Protein AF-A0A7C2Z7J0-F1 (afdb_monomer)

Mean predicted aligned error: 16.01 Å

Sequence (182 aa):
MSETQDKVAQALEMLRKALEEERERLNDPAVSELVHLLRNDRLTLVEWMLNEVGRLEGVWREGKAPTSGKTCTKRHEGRRLPRGESLPRDFYRPLILKALAEMGGQGRAKEVLRRVFEMAKPSLSDKDLELVPSGTSKRWEKRANWERYQMVQEGLLRSDSPQGIWELSEKGWEEAKRLLEQ

Structure (mmCIF, N/CA/C/O backbone):
data_AF-A0A7C2Z7J0-F1
#
_entry.id   AF-A0A7C2Z7J0-F1
#
loop_
_atom_site.group_PDB
_atom_site.id
_atom_site.type_symbol
_atom_site.label_atom_id
_atom_site.label_alt_id
_atom_site.label_comp_id
_atom_site.label_asym_id
_atom_site.label_entity_id
_atom_site.label_seq_id
_atom_site.pdbx_PDB_ins_code
_atom_site.Cartn_x
_atom_site.Cartn_y
_atom_site.Cartn_z
_atom_site.occupancy
_atom_site.B_iso_or_equiv
_atom_site.auth_seq_id
_atom_site.auth_comp_id
_atom_site.auth_asym_id
_atom_site.auth_atom_id
_atom_site.pdbx_PDB_model_num
ATOM 1 N N . MET A 1 1 ? -3.880 -30.551 -44.319 1.00 49.69 1 MET A N 1
ATOM 2 C CA . MET A 1 1 ? -3.057 -29.939 -43.252 1.00 49.69 1 MET A CA 1
ATOM 3 C C . MET A 1 1 ? -2.036 -28.931 -43.789 1.00 49.69 1 MET A C 1
ATOM 5 O O . MET A 1 1 ? -1.766 -27.993 -43.056 1.00 49.69 1 MET A O 1
ATOM 9 N N . SER A 1 2 ? -1.515 -29.050 -45.025 1.00 61.31 2 SER A N 1
ATOM 10 C CA . SER A 1 2 ? -0.519 -28.095 -45.560 1.00 61.31 2 SER A CA 1
ATOM 11 C C . SER A 1 2 ? -1.106 -26.747 -46.003 1.00 61.31 2 SER A C 1
ATOM 13 O O . SER A 1 2 ? -0.527 -25.715 -45.710 1.00 61.31 2 SER A O 1
ATOM 15 N N . GLU A 1 3 ? -2.300 -26.720 -46.606 1.00 69.06 3 GLU A N 1
ATOM 16 C CA . GLU A 1 3 ? -2.846 -25.486 -47.203 1.00 69.06 3 GLU A CA 1
ATOM 17 C C . GLU A 1 3 ? -3.088 -24.355 -46.183 1.00 69.06 3 GLU A C 1
ATOM 19 O O . GLU A 1 3 ? -2.870 -23.178 -46.464 1.00 69.06 3 GLU A O 1
ATOM 24 N N . THR A 1 4 ? -3.513 -24.701 -44.967 1.00 69.81 4 THR A N 1
ATOM 25 C CA . THR A 1 4 ? -3.688 -23.726 -43.881 1.00 69.81 4 THR A CA 1
ATOM 26 C C . THR A 1 4 ? -2.342 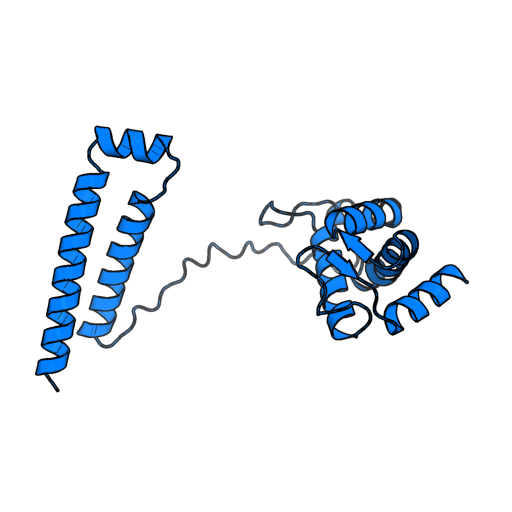-23.236 -43.347 1.00 69.81 4 THR A C 1
ATOM 28 O O . THR A 1 4 ? -2.218 -22.067 -42.996 1.00 69.81 4 THR A O 1
ATOM 31 N N . GLN A 1 5 ? -1.327 -24.105 -43.308 1.00 66.44 5 GLN A N 1
ATOM 32 C CA . GLN A 1 5 ? 0.025 -23.735 -42.884 1.00 66.44 5 GLN A CA 1
ATOM 33 C C . GLN A 1 5 ? 0.690 -22.806 -43.907 1.00 66.44 5 GLN A C 1
ATOM 35 O O . GLN A 1 5 ? 1.294 -21.810 -43.515 1.00 66.44 5 GLN A O 1
ATOM 40 N N . ASP A 1 6 ? 0.479 -23.055 -45.199 1.00 74.81 6 ASP A N 1
ATOM 41 C CA . ASP A 1 6 ? 0.991 -22.217 -46.285 1.00 74.81 6 ASP A CA 1
ATOM 42 C C . ASP A 1 6 ? 0.366 -20.813 -46.269 1.00 74.81 6 ASP A C 1
ATOM 44 O O . ASP A 1 6 ? 1.070 -19.817 -46.443 1.00 74.81 6 ASP A O 1
ATOM 48 N N . LYS A 1 7 ? -0.940 -20.703 -45.981 1.00 80.56 7 LYS A N 1
ATOM 49 C CA . LYS A 1 7 ? -1.628 -19.405 -45.833 1.00 80.56 7 LYS A CA 1
ATOM 50 C C . LYS A 1 7 ? -1.094 -18.599 -44.646 1.00 80.56 7 LYS A C 1
ATOM 52 O O . LYS A 1 7 ? -0.923 -17.388 -44.757 1.00 80.56 7 LYS A O 1
ATOM 57 N N . VAL A 1 8 ? -0.809 -19.260 -43.522 1.00 76.50 8 VAL A N 1
ATOM 58 C CA . VAL A 1 8 ? -0.230 -18.607 -42.335 1.00 76.50 8 VAL A CA 1
ATOM 59 C C . VAL A 1 8 ? 1.207 -18.157 -42.603 1.00 76.50 8 VAL A C 1
ATOM 61 O O . VAL A 1 8 ? 1.563 -17.039 -42.244 1.00 76.50 8 VAL A O 1
ATOM 64 N N . ALA A 1 9 ? 2.012 -18.970 -43.291 1.00 74.69 9 ALA A N 1
ATOM 65 C CA . ALA A 1 9 ? 3.372 -18.598 -43.674 1.00 74.69 9 ALA A CA 1
ATOM 66 C C . ALA A 1 9 ? 3.394 -17.382 -44.618 1.00 74.69 9 ALA A C 1
ATOM 68 O O . ALA A 1 9 ? 4.162 -16.449 -44.397 1.00 74.69 9 ALA A O 1
ATOM 69 N N . GLN A 1 10 ? 2.505 -17.348 -45.616 1.00 81.75 10 GLN A N 1
ATOM 70 C CA . GLN A 1 10 ? 2.359 -16.194 -46.511 1.00 81.75 10 GLN A CA 1
ATOM 71 C C . GLN A 1 10 ? 1.920 -14.932 -45.757 1.00 81.75 10 GLN A C 1
ATOM 73 O O . GLN A 1 10 ? 2.426 -13.845 -46.028 1.00 81.75 10 GLN A O 1
ATOM 78 N N . ALA A 1 11 ? 1.006 -15.059 -44.791 1.00 80.25 11 ALA A N 1
ATOM 79 C CA . ALA A 1 11 ? 0.558 -13.932 -43.978 1.00 80.25 11 ALA A CA 1
ATOM 80 C C . ALA A 1 11 ? 1.677 -13.351 -43.095 1.00 80.25 11 ALA A C 1
ATOM 82 O O . ALA A 1 11 ? 1.779 -12.130 -42.979 1.00 80.25 11 ALA A O 1
ATOM 83 N N . LEU A 1 12 ? 2.523 -14.202 -42.504 1.00 77.62 12 LEU A N 1
ATOM 84 C CA . LEU A 1 12 ? 3.672 -13.763 -41.704 1.00 77.62 12 LEU A CA 1
ATOM 85 C C . LEU A 1 12 ? 4.722 -13.048 -42.563 1.00 77.62 12 LEU A C 1
ATOM 87 O O . LEU A 1 12 ? 5.174 -11.970 -42.185 1.00 77.62 12 LEU A O 1
ATOM 91 N N . GLU A 1 13 ? 5.009 -13.573 -43.755 1.00 82.56 13 GLU A N 1
ATOM 92 C CA . GLU A 1 13 ? 5.934 -12.947 -44.704 1.00 82.56 13 GLU A CA 1
ATOM 93 C C . GLU A 1 13 ? 5.435 -11.560 -45.155 1.00 82.56 13 GLU A C 1
ATOM 95 O O . GLU A 1 13 ? 6.188 -10.584 -45.164 1.00 82.56 13 GLU A O 1
ATOM 100 N N . MET A 1 14 ? 4.136 -11.435 -45.465 1.00 84.69 14 MET A N 1
ATOM 101 C CA . MET A 1 14 ? 3.520 -10.144 -45.800 1.00 84.69 14 MET A CA 1
ATOM 102 C C . MET A 1 14 ? 3.588 -9.151 -44.633 1.00 84.69 14 MET A C 1
ATOM 104 O O . MET A 1 14 ? 3.879 -7.974 -44.843 1.00 84.69 14 MET A O 1
ATOM 108 N N . LEU A 1 15 ? 3.336 -9.617 -43.404 1.00 79.88 15 LEU A N 1
ATOM 109 C CA . LEU A 1 15 ? 3.402 -8.788 -42.202 1.00 79.88 15 LEU A CA 1
ATOM 110 C C . LEU A 1 15 ? 4.828 -8.298 -41.932 1.00 79.88 15 LEU A C 1
ATOM 112 O O . LEU A 1 15 ? 5.024 -7.130 -41.603 1.00 79.88 15 LEU A O 1
ATOM 116 N N . ARG A 1 16 ? 5.825 -9.169 -42.104 1.00 78.81 16 ARG A N 1
ATOM 117 C CA . ARG A 1 16 ? 7.237 -8.814 -41.968 1.00 78.81 16 ARG A CA 1
ATOM 118 C C . ARG A 1 16 ? 7.631 -7.728 -42.964 1.00 78.81 16 ARG A C 1
ATOM 120 O O . ARG A 1 16 ? 8.201 -6.719 -42.554 1.00 78.81 16 ARG A O 1
ATOM 127 N N . LYS A 1 17 ? 7.273 -7.899 -44.240 1.00 86.62 17 LYS A N 1
ATOM 128 C CA . LYS A 1 17 ? 7.549 -6.910 -45.287 1.00 86.62 17 LYS A CA 1
ATOM 129 C C . LYS A 1 17 ? 6.924 -5.548 -44.964 1.00 86.62 17 LYS A C 1
ATOM 131 O O . LYS A 1 17 ? 7.609 -4.533 -45.027 1.00 86.62 17 LYS A O 1
ATOM 136 N N . ALA A 1 18 ? 5.660 -5.530 -44.540 1.00 84.75 18 ALA A N 1
ATOM 137 C CA . ALA A 1 18 ? 4.969 -4.295 -44.165 1.00 84.75 18 ALA A CA 1
ATOM 138 C C . ALA A 1 18 ? 5.625 -3.579 -42.965 1.00 84.75 18 ALA A C 1
ATOM 140 O O . ALA A 1 18 ? 5.680 -2.351 -42.920 1.00 84.75 18 ALA A O 1
ATOM 141 N N . LEU A 1 19 ? 6.136 -4.333 -41.986 1.00 78.50 19 LEU A N 1
ATOM 142 C CA . LEU A 1 19 ? 6.831 -3.771 -40.826 1.00 78.50 19 LEU A CA 1
ATOM 143 C C . LEU A 1 19 ? 8.244 -3.266 -41.172 1.00 78.50 19 LEU A C 1
ATOM 145 O O . LEU A 1 19 ? 8.684 -2.271 -40.598 1.00 78.50 19 LEU A O 1
ATOM 149 N N . GLU A 1 20 ? 8.951 -3.912 -42.104 1.00 78.25 20 GLU A N 1
ATOM 150 C CA . GLU A 1 20 ? 10.250 -3.437 -42.606 1.00 78.25 20 GLU A CA 1
ATOM 151 C C . GLU A 1 20 ? 10.101 -2.118 -43.383 1.00 78.25 20 GLU A C 1
ATOM 153 O O . GLU A 1 20 ? 10.877 -1.192 -43.149 1.00 78.25 20 GLU A O 1
ATOM 158 N N . GLU A 1 21 ? 9.061 -1.987 -44.212 1.00 83.31 21 GLU A N 1
ATOM 159 C CA . GLU A 1 21 ? 8.725 -0.739 -44.915 1.00 83.31 21 GLU A CA 1
ATOM 160 C C . GLU A 1 21 ? 8.398 0.405 -43.934 1.00 83.31 21 GLU A C 1
ATOM 162 O O . GLU A 1 21 ? 8.873 1.532 -44.087 1.00 83.31 21 GLU A O 1
ATOM 167 N N . GLU A 1 22 ? 7.632 0.126 -42.874 1.00 77.00 22 GLU A N 1
ATOM 168 C CA . GLU A 1 22 ? 7.322 1.130 -41.849 1.00 77.00 22 GLU A CA 1
ATOM 169 C C . GLU A 1 22 ? 8.565 1.510 -41.023 1.00 77.00 22 GLU A C 1
ATOM 171 O O . GLU A 1 22 ? 8.723 2.674 -40.653 1.00 77.00 22 GLU A O 1
ATOM 176 N N . ARG A 1 23 ? 9.488 0.569 -40.775 1.00 75.50 23 ARG A N 1
ATOM 177 C CA . ARG A 1 23 ? 10.788 0.869 -40.154 1.00 75.50 23 ARG A CA 1
ATOM 178 C C . ARG A 1 23 ? 11.597 1.826 -41.023 1.00 75.50 23 ARG A C 1
ATOM 180 O O . ARG A 1 23 ? 12.135 2.794 -40.499 1.00 75.50 23 ARG A O 1
ATOM 187 N N . GLU A 1 24 ? 11.689 1.573 -42.327 1.00 79.75 24 GLU A N 1
ATOM 188 C CA . GLU A 1 24 ? 12.415 2.450 -43.255 1.00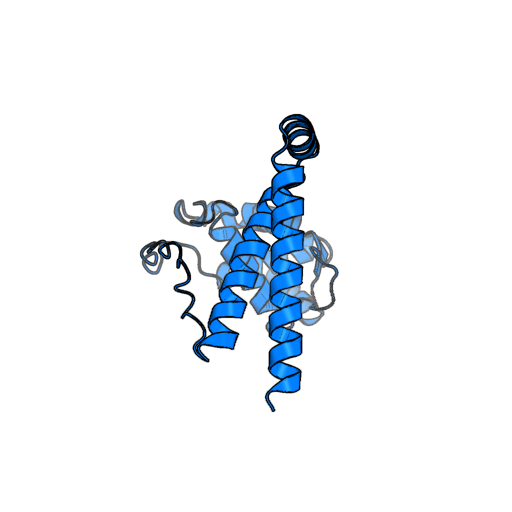 79.75 24 GLU A CA 1
ATOM 189 C C . GLU A 1 24 ? 11.809 3.853 -43.297 1.00 79.75 24 GLU A C 1
ATOM 191 O O . GLU A 1 24 ? 12.536 4.841 -43.208 1.00 79.75 24 GLU A O 1
ATOM 196 N N . ARG A 1 25 ? 10.477 3.947 -43.317 1.00 74.75 25 ARG A N 1
ATOM 197 C CA . ARG A 1 25 ? 9.757 5.221 -43.251 1.00 74.75 25 ARG A CA 1
ATOM 198 C C . ARG A 1 25 ? 10.017 5.989 -41.954 1.00 74.75 25 ARG A C 1
ATOM 200 O O . ARG A 1 25 ? 10.144 7.209 -41.979 1.00 74.75 25 ARG A O 1
ATOM 207 N N . LEU A 1 26 ? 10.052 5.296 -40.817 1.00 69.31 26 LEU A N 1
ATOM 208 C CA . LEU A 1 26 ? 10.312 5.908 -39.510 1.00 69.31 26 LEU A CA 1
ATOM 209 C C . LEU A 1 26 ? 11.798 6.245 -39.293 1.00 69.31 26 LEU A C 1
ATOM 211 O O . LEU A 1 26 ? 12.099 7.091 -38.455 1.00 69.31 26 LEU A O 1
ATOM 215 N N . ASN A 1 27 ? 12.709 5.618 -40.044 1.00 68.19 27 ASN A N 1
ATOM 216 C CA . ASN A 1 27 ? 14.148 5.895 -40.031 1.00 68.19 27 ASN A CA 1
ATOM 217 C C . ASN A 1 27 ? 14.545 7.070 -40.952 1.00 68.19 27 ASN A C 1
ATOM 219 O O . ASN A 1 27 ? 15.712 7.459 -40.986 1.00 68.19 27 ASN A O 1
ATOM 223 N N . ASP A 1 28 ? 13.591 7.647 -41.693 1.00 78.56 28 ASP A N 1
ATOM 224 C CA . ASP A 1 28 ? 13.781 8.913 -42.402 1.00 78.56 28 ASP A CA 1
ATOM 225 C C . ASP A 1 28 ? 14.107 10.021 -41.378 1.00 78.56 28 ASP A C 1
ATOM 227 O O . ASP A 1 28 ? 13.341 10.208 -40.425 1.00 78.56 28 ASP A O 1
ATOM 231 N N . PRO A 1 29 ? 15.218 10.766 -41.537 1.00 70.69 29 PRO A N 1
ATOM 232 C CA . PRO A 1 29 ? 15.652 11.770 -40.568 1.00 70.69 29 PRO A CA 1
ATOM 233 C C . PRO A 1 29 ? 14.584 12.834 -40.272 1.00 70.69 29 PRO A C 1
ATOM 235 O O . PRO A 1 29 ? 14.476 13.261 -39.125 1.00 70.69 29 PRO A O 1
ATOM 238 N N . ALA A 1 30 ? 13.743 13.204 -41.245 1.00 67.25 30 ALA A N 1
ATOM 239 C CA . ALA A 1 30 ? 12.675 14.184 -41.041 1.00 67.25 30 ALA A CA 1
ATOM 240 C C . ALA A 1 30 ? 11.502 13.623 -40.212 1.00 67.25 30 ALA A C 1
ATOM 242 O O . ALA A 1 30 ? 10.870 14.342 -39.437 1.00 67.25 30 ALA A O 1
ATOM 243 N N . VAL A 1 31 ? 11.204 12.329 -40.355 1.00 64.12 31 VAL A N 1
ATOM 244 C CA . VAL A 1 31 ? 10.138 11.646 -39.602 1.00 64.12 31 VAL A CA 1
ATOM 245 C C . VAL A 1 31 ? 10.628 11.269 -38.205 1.00 64.12 31 VAL A C 1
ATOM 247 O O . VAL A 1 31 ? 9.899 11.455 -37.233 1.00 64.12 31 VAL A O 1
ATOM 250 N N . SER A 1 32 ? 11.873 10.808 -38.091 1.00 60.91 32 SER A N 1
ATOM 251 C CA . SER A 1 32 ? 12.530 10.467 -36.828 1.00 60.91 32 SER A CA 1
ATOM 252 C C . SER A 1 32 ? 12.606 11.673 -35.883 1.00 60.91 32 SER A C 1
ATOM 254 O O . SER A 1 32 ? 12.242 11.569 -34.710 1.00 60.91 32 SER A O 1
ATOM 256 N N . GLU A 1 33 ? 12.954 12.855 -36.404 1.00 61.84 33 GLU A N 1
ATOM 257 C CA . GLU A 1 33 ? 12.987 14.104 -35.631 1.00 61.84 33 GLU A CA 1
ATOM 258 C C . GLU A 1 33 ? 11.594 14.481 -35.084 1.00 61.84 33 GLU A C 1
ATOM 260 O O . GLU A 1 33 ? 11.449 14.808 -33.904 1.00 61.84 33 GLU A O 1
ATOM 265 N N . LEU A 1 34 ? 10.534 14.326 -35.888 1.00 59.69 34 LEU A N 1
ATOM 266 C CA . LEU A 1 34 ? 9.145 14.559 -35.465 1.00 59.69 34 LEU A CA 1
ATOM 267 C C . LEU A 1 34 ? 8.643 13.528 -34.443 1.00 59.69 34 LEU A C 1
ATOM 269 O O . LEU A 1 34 ? 7.927 13.876 -33.504 1.00 59.69 34 LEU A O 1
ATOM 273 N N . VAL A 1 35 ? 9.012 12.260 -34.606 1.00 60.66 35 VAL A N 1
ATOM 274 C CA . VAL A 1 35 ? 8.646 11.156 -33.705 1.00 60.66 35 VAL A CA 1
ATOM 275 C C . VAL A 1 35 ? 9.308 11.338 -32.332 1.00 60.66 35 VAL A C 1
ATOM 277 O O . VAL A 1 35 ? 8.639 11.183 -31.304 1.00 60.66 35 VAL A O 1
ATOM 280 N N . HIS A 1 36 ? 10.570 11.781 -32.308 1.00 60.53 36 HIS A N 1
ATOM 281 C CA . HIS A 1 36 ? 11.277 12.180 -31.090 1.00 60.53 36 HIS A CA 1
ATOM 282 C C . HIS A 1 36 ? 10.657 13.418 -30.420 1.00 60.53 36 HIS A C 1
ATOM 284 O O . HIS A 1 36 ? 10.476 13.418 -29.200 1.00 60.53 36 HIS A O 1
ATOM 290 N N . LEU A 1 37 ? 10.266 14.439 -31.193 1.00 54.66 37 LEU A N 1
ATOM 291 C CA . LEU A 1 37 ? 9.597 15.647 -30.684 1.00 54.66 37 LEU A CA 1
ATOM 292 C C . LEU A 1 37 ? 8.211 15.361 -30.086 1.00 54.66 37 LEU A C 1
ATOM 294 O O . LEU A 1 37 ? 7.837 15.950 -29.073 1.00 54.66 37 LEU A O 1
ATOM 298 N N . LEU A 1 38 ? 7.460 14.431 -30.680 1.00 62.81 38 LEU A N 1
ATOM 299 C CA . LEU A 1 38 ? 6.147 13.998 -30.193 1.00 62.81 38 LEU A CA 1
ATOM 300 C C . LEU A 1 38 ? 6.232 12.937 -29.085 1.00 62.81 38 LEU A C 1
ATOM 302 O O . LEU A 1 38 ? 5.193 12.514 -28.577 1.00 62.81 38 LEU A O 1
ATOM 306 N N . ARG A 1 39 ? 7.448 12.519 -28.694 1.00 52.97 39 ARG A N 1
ATOM 307 C CA . ARG A 1 39 ? 7.694 11.487 -27.672 1.00 52.97 39 ARG A CA 1
ATOM 308 C C . ARG A 1 39 ? 6.945 10.176 -27.967 1.00 52.97 39 ARG A C 1
ATOM 310 O O . ARG A 1 39 ? 6.450 9.515 -27.056 1.00 52.97 39 ARG A O 1
ATOM 317 N N . ASN A 1 40 ? 6.804 9.842 -29.250 1.00 62.16 40 ASN A N 1
ATOM 318 C CA . ASN A 1 40 ? 6.076 8.668 -29.710 1.00 62.16 40 ASN A CA 1
ATOM 319 C C . ASN A 1 40 ? 7.083 7.559 -30.022 1.00 62.16 40 ASN A C 1
ATOM 321 O O . ASN A 1 40 ? 7.799 7.636 -31.008 1.00 62.16 40 ASN A O 1
ATOM 325 N N . ASP A 1 41 ? 7.144 6.507 -29.216 1.00 65.31 41 ASP A N 1
ATOM 326 C CA . ASP A 1 41 ? 8.143 5.440 -29.367 1.00 65.31 41 ASP A CA 1
ATOM 327 C C . ASP A 1 41 ? 7.772 4.432 -30.478 1.00 65.31 41 ASP A C 1
ATOM 329 O O . ASP A 1 41 ? 7.959 3.223 -30.363 1.00 65.31 41 ASP A O 1
ATOM 333 N N . ARG A 1 42 ? 7.207 4.916 -31.589 1.00 65.69 42 ARG A N 1
ATOM 334 C CA . ARG A 1 42 ? 6.668 4.074 -32.664 1.00 65.69 42 ARG A CA 1
ATOM 335 C C . ARG A 1 42 ? 7.754 3.261 -33.369 1.00 65.69 42 ARG A C 1
ATOM 337 O O . ARG A 1 42 ? 7.498 2.120 -33.736 1.00 65.69 42 ARG A O 1
ATOM 344 N N . LEU A 1 43 ? 8.959 3.815 -33.513 1.00 66.19 43 LEU A N 1
ATOM 345 C CA . LEU A 1 43 ? 10.099 3.094 -34.086 1.00 66.19 43 LEU A CA 1
ATOM 346 C C . LEU A 1 43 ? 10.501 1.904 -33.203 1.00 66.19 43 LEU A C 1
ATOM 348 O O . LEU A 1 43 ? 10.652 0.797 -33.709 1.00 66.19 43 LEU A O 1
ATOM 352 N N . THR A 1 44 ? 10.565 2.097 -31.882 1.00 67.12 44 THR A N 1
ATOM 353 C CA . THR A 1 44 ? 10.912 1.011 -30.950 1.00 67.12 44 THR A CA 1
ATOM 354 C C . THR A 1 44 ? 9.828 -0.068 -30.917 1.00 67.12 44 THR A C 1
ATOM 356 O O . THR A 1 44 ? 10.134 -1.255 -30.805 1.00 67.12 44 THR A O 1
ATOM 359 N N . LEU A 1 45 ? 8.559 0.319 -31.089 1.00 70.88 45 LEU A N 1
ATOM 360 C CA . LEU A 1 45 ? 7.449 -0.619 -31.224 1.00 70.88 45 LEU A CA 1
ATOM 361 C C . LEU A 1 45 ? 7.556 -1.450 -32.513 1.00 70.88 45 LEU A C 1
ATOM 363 O O . LEU A 1 45 ? 7.376 -2.664 -32.459 1.00 70.88 45 LEU A O 1
ATOM 367 N N . VAL A 1 46 ? 7.880 -0.832 -33.654 1.00 72.94 46 VAL A N 1
ATOM 368 C CA . VAL A 1 46 ? 8.052 -1.539 -34.938 1.00 72.94 46 VAL A CA 1
ATOM 369 C C . VAL A 1 46 ? 9.256 -2.482 -34.893 1.00 72.94 46 VAL A C 1
ATOM 371 O O . VAL A 1 46 ? 9.145 -3.637 -35.304 1.00 72.94 46 VAL A O 1
ATOM 374 N N . GLU A 1 47 ? 10.382 -2.044 -34.330 1.00 70.88 47 GLU A N 1
ATOM 375 C CA . GLU A 1 47 ? 11.562 -2.893 -34.117 1.00 70.88 47 GLU A CA 1
ATOM 376 C C . GLU A 1 47 ? 11.255 -4.095 -33.215 1.00 70.88 47 GLU A C 1
ATOM 378 O O . GLU A 1 47 ? 11.670 -5.222 -33.502 1.00 70.88 47 GLU A O 1
ATOM 383 N N . TRP A 1 48 ? 10.481 -3.880 -32.148 1.00 78.12 48 TRP A N 1
ATOM 384 C CA . TRP A 1 48 ? 10.020 -4.953 -31.273 1.00 78.12 48 TRP A CA 1
ATOM 385 C C . TRP A 1 48 ? 9.100 -5.939 -32.007 1.00 78.12 48 TRP A C 1
ATOM 387 O O . TRP A 1 48 ? 9.299 -7.150 -31.907 1.00 78.12 48 TRP A O 1
ATOM 397 N N . MET A 1 49 ? 8.137 -5.442 -32.789 1.00 71.44 49 MET A N 1
ATOM 398 C CA . MET A 1 49 ? 7.220 -6.284 -33.563 1.00 71.44 49 MET A CA 1
ATOM 399 C C . MET A 1 49 ? 7.949 -7.111 -34.627 1.00 71.44 49 MET A C 1
ATOM 401 O O . MET A 1 49 ? 7.621 -8.282 -34.797 1.00 71.44 49 MET A O 1
ATOM 405 N N . LEU A 1 50 ? 8.961 -6.556 -35.301 1.00 73.31 50 LEU A N 1
ATOM 406 C CA . LEU A 1 50 ? 9.791 -7.298 -36.261 1.00 73.31 50 LEU A CA 1
ATOM 407 C C . LEU A 1 50 ? 10.514 -8.479 -35.604 1.00 73.31 50 LEU A C 1
ATOM 409 O O . LEU A 1 50 ? 10.527 -9.586 -36.144 1.00 73.31 50 LEU A O 1
ATOM 413 N N . ASN A 1 51 ? 11.077 -8.260 -34.415 1.00 75.44 51 ASN A N 1
ATOM 414 C CA . ASN A 1 51 ? 11.731 -9.314 -33.643 1.00 75.44 51 ASN A CA 1
ATOM 415 C C . ASN A 1 51 ? 10.724 -10.394 -33.203 1.00 75.44 51 ASN A C 1
ATOM 417 O O . ASN A 1 51 ? 10.977 -11.592 -33.332 1.00 75.44 51 ASN A O 1
ATOM 421 N N . GLU A 1 52 ? 9.541 -9.976 -32.756 1.00 74.75 52 GLU A N 1
ATOM 422 C CA . GLU A 1 52 ? 8.483 -10.880 -32.309 1.00 74.75 52 GLU A CA 1
ATOM 423 C C . GLU A 1 52 ? 7.885 -11.713 -33.459 1.00 74.75 52 GLU A C 1
ATOM 425 O O . GLU A 1 52 ? 7.660 -12.912 -33.293 1.00 74.75 52 GLU A O 1
ATOM 430 N N . VAL A 1 53 ? 7.691 -11.129 -34.647 1.00 78.31 53 VAL A N 1
ATOM 431 C CA . VAL A 1 53 ? 7.246 -11.860 -35.849 1.00 78.31 53 VAL A CA 1
ATOM 432 C C . VAL A 1 53 ? 8.296 -12.885 -36.280 1.00 78.31 53 VAL A C 1
ATOM 434 O O . VAL A 1 53 ? 7.946 -14.042 -36.510 1.00 78.31 53 VAL A O 1
ATOM 437 N N . GLY A 1 54 ? 9.585 -12.525 -36.281 1.00 74.88 54 GLY A N 1
ATOM 438 C CA . GLY A 1 54 ? 10.670 -13.478 -36.546 1.00 74.88 54 GLY A CA 1
ATOM 439 C C . GLY A 1 54 ? 10.724 -14.620 -35.522 1.00 74.88 54 GLY A C 1
ATOM 440 O O . GLY A 1 54 ? 10.907 -15.785 -35.882 1.00 74.88 54 GLY A O 1
ATOM 441 N N . ARG A 1 55 ? 10.477 -14.316 -34.239 1.00 74.38 55 ARG A N 1
ATOM 442 C CA . ARG A 1 55 ? 10.355 -15.322 -33.174 1.00 74.38 55 ARG A CA 1
ATOM 443 C C . ARG A 1 55 ? 9.209 -16.294 -33.453 1.00 74.38 55 ARG A C 1
ATOM 445 O O . ARG A 1 55 ? 9.379 -17.500 -33.275 1.00 74.38 55 ARG A O 1
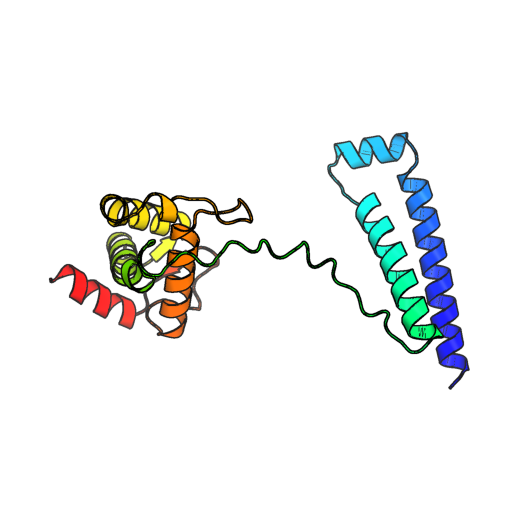ATOM 452 N N . LEU A 1 56 ? 8.048 -15.779 -33.860 1.00 73.75 56 LEU A N 1
ATOM 453 C CA . LEU A 1 56 ? 6.870 -16.582 -34.184 1.00 73.75 56 LEU A CA 1
ATOM 454 C C . LEU A 1 56 ? 7.112 -17.449 -35.420 1.00 73.75 56 LEU A C 1
ATOM 456 O O . LEU A 1 56 ? 6.819 -18.639 -35.364 1.00 73.75 56 LEU A O 1
ATOM 460 N N . GLU A 1 57 ? 7.714 -16.922 -36.485 1.00 70.81 57 GLU A N 1
ATOM 461 C CA . GLU A 1 57 ? 8.082 -17.725 -37.656 1.00 70.81 57 GLU A CA 1
ATOM 462 C C . GLU A 1 57 ? 8.989 -18.910 -37.303 1.00 70.81 57 GLU A C 1
ATOM 464 O O . GLU A 1 57 ? 8.751 -20.015 -37.789 1.00 70.81 57 GLU A O 1
ATOM 469 N N . GLY A 1 58 ? 9.979 -18.721 -36.423 1.00 69.88 58 GLY A N 1
ATOM 470 C CA . GLY A 1 58 ? 10.829 -19.816 -35.942 1.00 69.88 58 GLY A CA 1
ATOM 471 C C . GLY A 1 58 ? 10.037 -20.892 -35.187 1.00 69.88 58 GLY A C 1
ATOM 472 O O . GLY A 1 58 ? 10.192 -22.082 -35.457 1.00 69.88 58 GLY A O 1
ATOM 473 N N . VAL A 1 59 ? 9.113 -20.482 -34.305 1.00 75.19 59 VAL A N 1
ATOM 474 C CA . VAL A 1 59 ? 8.211 -21.408 -33.585 1.00 75.19 59 VAL A CA 1
ATOM 475 C C . VAL A 1 59 ? 7.364 -22.217 -34.564 1.00 75.19 59 VAL A C 1
ATOM 477 O O . VAL A 1 59 ? 7.197 -23.424 -34.391 1.00 75.19 59 VAL A O 1
ATOM 480 N N . TRP A 1 60 ? 6.822 -21.546 -35.580 1.00 68.25 60 TRP A N 1
ATOM 481 C CA . TRP A 1 60 ? 5.908 -22.132 -36.552 1.00 68.25 60 TRP A CA 1
ATOM 482 C C . TRP A 1 60 ? 6.614 -23.035 -37.574 1.00 68.25 60 TRP A C 1
ATOM 484 O O . TRP A 1 60 ? 6.041 -24.058 -37.942 1.00 68.25 60 TRP A O 1
ATOM 494 N N . ARG A 1 61 ? 7.845 -22.717 -38.005 1.00 67.12 61 ARG A N 1
ATOM 495 C CA . ARG A 1 61 ? 8.616 -23.550 -38.952 1.00 67.12 61 ARG A CA 1
ATOM 496 C C . ARG A 1 61 ? 9.286 -24.753 -38.287 1.00 67.12 61 ARG A C 1
ATOM 498 O O . ARG A 1 61 ? 9.335 -25.821 -38.887 1.00 67.12 61 ARG A O 1
ATOM 505 N N . GLU A 1 62 ? 9.793 -24.604 -37.065 1.00 68.81 62 GLU A N 1
ATOM 506 C CA . GLU A 1 62 ? 10.617 -25.636 -36.411 1.00 68.81 62 GLU A CA 1
ATOM 507 C C . GLU A 1 62 ? 9.874 -26.392 -35.299 1.00 68.81 62 GLU A C 1
ATOM 509 O O . GLU A 1 62 ? 10.413 -27.330 -34.707 1.00 68.81 62 GLU A O 1
ATOM 514 N N . GLY A 1 63 ? 8.637 -25.988 -34.979 1.00 66.31 63 GLY A N 1
ATOM 515 C CA . GLY A 1 63 ? 7.806 -26.602 -33.936 1.00 66.31 63 GLY A CA 1
ATOM 516 C C . GLY A 1 63 ? 8.372 -26.454 -32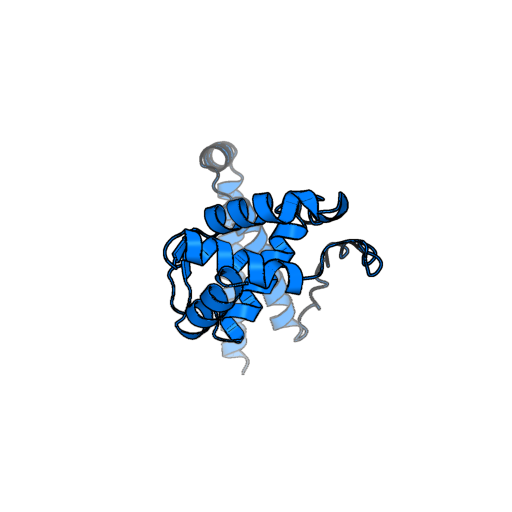.519 1.00 66.31 63 GLY A C 1
ATOM 517 O O . GLY A 1 63 ? 7.849 -27.034 -31.568 1.00 66.31 63 GLY A O 1
ATOM 518 N N . LYS A 1 64 ? 9.450 -25.685 -32.362 1.00 57.81 64 LYS A N 1
ATOM 519 C CA . LYS A 1 64 ? 10.097 -25.395 -31.089 1.00 57.81 64 LYS A CA 1
ATOM 520 C C . LYS A 1 64 ? 9.983 -23.906 -30.858 1.00 57.81 64 LYS A C 1
ATOM 522 O O . LYS A 1 64 ? 10.587 -23.114 -31.573 1.00 57.81 64 LYS A O 1
ATOM 527 N N . ALA A 1 65 ? 9.229 -23.514 -29.835 1.00 49.81 65 ALA A N 1
ATOM 528 C CA . ALA A 1 65 ? 9.374 -22.161 -29.336 1.00 49.81 65 ALA A CA 1
ATOM 529 C C . ALA A 1 65 ? 10.845 -21.990 -28.931 1.00 49.81 65 ALA A C 1
ATOM 531 O O . ALA A 1 65 ? 11.319 -22.809 -28.132 1.00 49.81 65 ALA A O 1
ATOM 532 N N . PRO A 1 66 ? 11.582 -20.983 -29.445 1.00 51.31 66 PRO A N 1
ATOM 533 C CA . PRO A 1 66 ? 12.853 -20.648 -28.845 1.00 51.31 66 PRO A CA 1
ATOM 534 C C . PRO A 1 66 ? 12.502 -20.397 -27.390 1.00 51.31 66 PRO A C 1
ATOM 536 O O . PRO A 1 66 ? 11.592 -19.610 -27.096 1.00 51.31 66 PRO A O 1
ATOM 539 N N . THR A 1 67 ? 13.125 -21.147 -26.479 1.00 46.53 67 THR A N 1
ATOM 540 C CA . THR A 1 67 ? 13.053 -20.807 -25.068 1.00 46.53 67 THR A CA 1
ATOM 541 C C . THR A 1 67 ? 13.481 -19.362 -25.042 1.00 46.53 67 THR A C 1
ATOM 543 O O . THR A 1 67 ? 14.646 -19.072 -25.312 1.00 46.53 67 THR A O 1
ATOM 546 N N . SER A 1 68 ? 12.524 -18.453 -24.841 1.00 48.28 68 SER A N 1
ATOM 547 C CA . SER A 1 68 ? 12.836 -17.084 -24.516 1.00 48.28 68 SER A CA 1
ATOM 548 C C . SER A 1 68 ? 13.666 -17.248 -23.262 1.00 48.28 68 SER A C 1
ATOM 550 O O . SER A 1 68 ? 13.147 -17.481 -22.166 1.00 48.28 68 SER A O 1
ATOM 552 N N . GLY A 1 69 ? 14.985 -17.238 -23.447 1.00 42.84 69 GLY A N 1
ATOM 553 C CA . GLY A 1 69 ? 15.902 -16.801 -22.441 1.00 42.84 69 GLY A CA 1
ATOM 554 C C . GLY A 1 69 ? 15.427 -15.393 -22.217 1.00 42.84 69 GLY A C 1
ATOM 555 O O . GLY A 1 69 ? 15.891 -14.469 -22.875 1.00 42.84 69 GLY A O 1
ATOM 556 N N . LYS A 1 70 ? 14.418 -15.255 -21.343 1.00 45.22 70 LYS A N 1
ATOM 557 C CA . LYS A 1 70 ? 14.158 -14.032 -20.626 1.00 45.22 70 LYS A CA 1
ATOM 558 C C . LYS A 1 70 ? 15.570 -13.586 -20.322 1.00 45.22 70 LYS A C 1
ATOM 560 O O . LYS A 1 70 ? 16.295 -14.313 -19.630 1.00 45.22 70 LYS A O 1
ATOM 565 N N . THR A 1 71 ? 15.992 -12.453 -20.863 1.00 34.22 71 THR A N 1
ATOM 566 C CA . THR A 1 71 ? 16.952 -11.652 -20.138 1.00 34.22 71 THR A CA 1
ATOM 567 C C . THR A 1 71 ? 16.215 -11.378 -18.839 1.00 34.22 71 THR A C 1
ATOM 569 O O . THR A 1 71 ? 15.447 -10.439 -18.673 1.00 34.22 71 THR A O 1
ATOM 572 N N . CYS A 1 72 ? 16.338 -12.343 -17.929 1.00 32.69 72 CYS A N 1
ATOM 573 C CA . CYS A 1 72 ? 16.186 -12.181 -16.523 1.00 32.69 72 CYS A CA 1
ATOM 574 C C . CYS A 1 72 ? 17.282 -11.161 -16.297 1.00 32.69 72 CYS A C 1
ATOM 576 O O . CYS A 1 72 ? 18.453 -11.521 -16.171 1.00 32.69 72 CYS A O 1
ATOM 578 N N . THR A 1 73 ? 16.926 -9.883 -16.460 1.00 37.72 73 THR A N 1
ATOM 579 C CA . THR A 1 73 ? 17.703 -8.761 -15.973 1.00 37.72 73 THR A CA 1
ATOM 580 C C . THR A 1 73 ? 18.111 -9.239 -14.606 1.00 37.72 73 THR A C 1
ATOM 582 O O . THR A 1 73 ? 17.215 -9.571 -13.822 1.00 37.72 73 THR A O 1
ATOM 585 N N . LYS A 1 74 ? 19.418 -9.533 -14.445 1.00 40.78 74 LYS A N 1
ATOM 586 C CA . LYS A 1 74 ? 19.946 -10.311 -13.317 1.00 40.78 74 LYS A CA 1
ATOM 587 C C . LYS A 1 74 ? 19.143 -9.871 -12.120 1.00 40.78 74 LYS A C 1
ATOM 589 O O . LYS A 1 74 ? 19.211 -8.683 -11.800 1.00 40.78 74 LYS A O 1
ATOM 594 N N . ARG A 1 75 ? 18.278 -10.752 -11.584 1.00 41.81 75 ARG A N 1
ATOM 595 C CA . ARG A 1 75 ? 17.465 -10.398 -10.418 1.00 41.81 75 ARG A CA 1
ATOM 596 C C . ARG A 1 75 ? 18.482 -9.797 -9.487 1.00 41.81 75 ARG A C 1
ATOM 598 O O . ARG A 1 75 ? 19.448 -10.495 -9.192 1.00 41.81 75 ARG A O 1
ATOM 605 N N . HIS A 1 76 ? 18.364 -8.507 -9.171 1.00 46.03 76 HIS A N 1
ATOM 606 C CA . HIS A 1 76 ? 19.298 -7.909 -8.243 1.00 46.03 76 HIS A CA 1
ATOM 607 C C . HIS A 1 76 ? 19.193 -8.807 -7.023 1.00 46.03 76 HIS A C 1
ATOM 609 O O . HIS A 1 76 ? 18.143 -8.845 -6.375 1.00 46.03 76 HIS A O 1
ATOM 615 N N . GLU A 1 77 ? 20.230 -9.610 -6.792 1.00 47.53 77 GLU A N 1
ATOM 616 C CA . GLU A 1 77 ? 20.394 -10.436 -5.613 1.00 47.53 77 GLU A CA 1
ATOM 617 C C . GLU A 1 77 ? 20.693 -9.449 -4.491 1.00 47.53 77 GLU A C 1
ATOM 619 O O . GLU A 1 77 ? 21.769 -9.416 -3.903 1.00 47.53 77 GLU A O 1
ATOM 624 N N . GLY A 1 78 ? 19.737 -8.554 -4.231 1.00 50.59 78 GLY A N 1
ATOM 625 C CA . GLY A 1 78 ? 19.659 -7.856 -2.982 1.00 50.59 78 GLY A CA 1
ATOM 626 C C . GLY A 1 78 ? 19.570 -8.973 -1.972 1.00 50.59 78 GLY A C 1
ATOM 627 O O . GLY A 1 78 ? 18.549 -9.665 -1.899 1.00 50.59 78 GLY A O 1
ATOM 628 N N . ARG A 1 79 ? 20.679 -9.204 -1.264 1.00 57.53 79 ARG A N 1
ATOM 629 C CA . ARG A 1 79 ? 20.696 -10.101 -0.116 1.00 57.53 79 ARG A CA 1
ATOM 630 C C . ARG A 1 79 ? 19.458 -9.762 0.701 1.00 57.53 79 ARG A C 1
ATOM 632 O O . ARG A 1 79 ? 19.179 -8.585 0.948 1.00 57.53 79 ARG A O 1
ATOM 639 N N . ARG A 1 80 ? 18.667 -10.783 1.036 1.00 55.31 80 ARG A N 1
ATOM 640 C CA . ARG A 1 80 ? 17.514 -10.590 1.916 1.00 55.31 80 ARG A CA 1
ATOM 641 C C . ARG A 1 80 ? 18.043 -9.907 3.172 1.00 55.31 80 ARG A C 1
ATOM 643 O O . ARG A 1 80 ? 18.991 -10.412 3.767 1.00 55.31 80 ARG A O 1
ATOM 650 N N . LEU A 1 81 ? 17.464 -8.757 3.513 1.00 60.91 81 LEU A N 1
ATOM 651 C CA . LEU A 1 81 ? 17.788 -8.069 4.759 1.00 60.91 81 LEU A CA 1
ATOM 652 C C . LEU A 1 81 ? 17.627 -9.075 5.911 1.00 60.91 81 LEU A C 1
ATOM 654 O O . LEU A 1 81 ? 16.616 -9.795 5.934 1.00 60.91 81 LEU A O 1
ATOM 658 N N . PRO A 1 82 ? 18.603 -9.164 6.824 1.00 59.69 82 PRO A N 1
ATOM 659 C CA . PRO A 1 82 ? 18.470 -9.937 8.047 1.00 59.69 82 PRO A CA 1
ATOM 660 C C . PRO A 1 82 ? 17.167 -9.610 8.788 1.00 59.69 82 PRO A C 1
ATOM 662 O O . PRO A 1 82 ? 16.640 -8.494 8.736 1.00 59.69 82 PRO A O 1
ATOM 665 N N . ARG A 1 83 ? 16.599 -10.621 9.458 1.00 55.34 83 ARG A N 1
ATOM 666 C CA . ARG A 1 83 ? 15.380 -10.441 10.261 1.00 55.34 83 ARG A CA 1
ATOM 667 C C . ARG A 1 83 ? 15.645 -9.394 11.349 1.00 55.34 83 ARG A C 1
ATOM 669 O O . ARG A 1 83 ? 16.633 -9.505 12.062 1.00 55.34 83 ARG A O 1
ATOM 676 N N . GLY A 1 84 ? 14.741 -8.423 11.484 1.00 62.56 84 GLY A N 1
ATOM 677 C CA . GLY A 1 84 ? 14.792 -7.386 12.523 1.00 62.56 84 GLY A CA 1
ATOM 678 C C . GLY A 1 84 ? 15.348 -6.029 12.079 1.00 62.56 84 GLY A C 1
ATOM 679 O O . GLY A 1 84 ? 15.162 -5.056 12.794 1.00 62.56 84 GLY A O 1
ATOM 680 N N . GLU A 1 85 ? 15.946 -5.911 10.889 1.00 67.88 85 GLU A N 1
ATOM 681 C CA . GLU A 1 85 ? 16.523 -4.631 10.424 1.00 67.88 85 GLU A CA 1
ATOM 682 C C . GLU A 1 85 ? 15.492 -3.617 9.901 1.00 67.88 85 GLU A C 1
ATOM 684 O O . GLU A 1 85 ? 15.825 -2.478 9.574 1.00 67.88 85 GLU A O 1
ATOM 689 N N . SER A 1 86 ? 14.235 -4.030 9.756 1.00 73.44 86 SER A N 1
ATOM 690 C CA . SER A 1 86 ? 13.200 -3.231 9.106 1.00 73.44 86 SER A CA 1
ATOM 691 C C . SER A 1 86 ? 11.825 -3.639 9.621 1.00 73.44 86 SER A C 1
ATOM 693 O O . SER A 1 86 ? 11.572 -4.836 9.817 1.00 73.44 86 SER A O 1
ATOM 695 N N . LEU A 1 87 ? 10.946 -2.656 9.823 1.00 78.31 87 LEU A N 1
ATOM 696 C CA . LEU A 1 87 ? 9.696 -2.808 10.573 1.00 78.31 87 LEU A CA 1
ATOM 697 C C . LEU A 1 87 ? 8.783 -3.920 10.027 1.00 78.31 87 LEU A C 1
ATOM 699 O O . LEU A 1 87 ? 8.528 -3.951 8.815 1.00 78.31 87 LEU A O 1
ATOM 703 N N . PRO A 1 88 ? 8.256 -4.821 10.881 1.00 81.06 88 PRO A N 1
ATOM 704 C CA . PRO A 1 88 ? 7.299 -5.850 10.472 1.00 81.06 88 PRO A CA 1
ATOM 705 C C . PRO A 1 88 ? 6.097 -5.272 9.714 1.00 81.06 88 PRO A C 1
ATOM 707 O O . PRO A 1 88 ? 5.742 -4.112 9.890 1.00 81.06 88 PRO A O 1
ATOM 710 N N . ARG A 1 89 ? 5.448 -6.077 8.868 1.00 80.44 89 ARG A N 1
ATOM 711 C CA . ARG A 1 89 ? 4.270 -5.615 8.108 1.00 80.44 89 ARG A CA 1
ATOM 712 C C . ARG A 1 89 ? 3.090 -5.294 9.028 1.00 80.44 89 ARG A C 1
ATOM 714 O O . ARG A 1 89 ? 2.514 -4.217 8.915 1.00 80.44 89 ARG A O 1
ATOM 721 N N . ASP A 1 90 ? 2.870 -6.147 10.019 1.00 81.69 90 ASP A N 1
ATOM 722 C CA . ASP A 1 90 ? 1.795 -6.035 11.006 1.00 81.69 90 ASP A CA 1
ATOM 723 C C . ASP A 1 90 ? 1.873 -4.730 11.821 1.00 81.69 90 ASP A C 1
ATOM 725 O O . ASP A 1 90 ? 0.858 -4.242 12.307 1.00 81.69 90 ASP A O 1
ATOM 729 N N . PHE A 1 91 ? 3.057 -4.106 11.905 1.00 89.38 91 PHE A N 1
ATOM 730 C CA . PHE A 1 91 ? 3.237 -2.791 12.526 1.00 89.38 91 PHE A CA 1
ATOM 731 C C . PHE A 1 91 ? 2.419 -1.6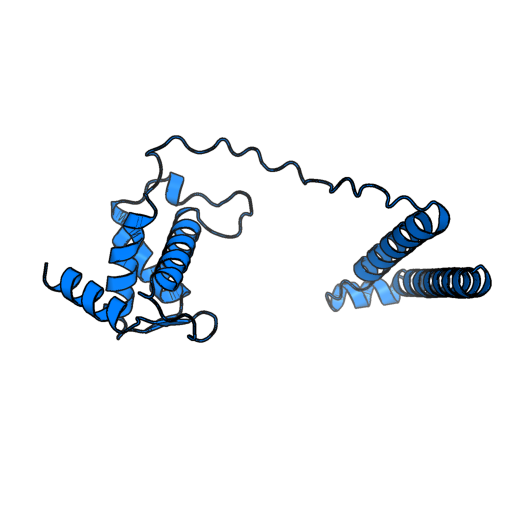94 11.826 1.00 89.38 91 PHE A C 1
ATOM 733 O O . PHE A 1 91 ? 1.922 -0.775 12.472 1.00 89.38 91 PHE A O 1
ATOM 740 N N . TYR A 1 92 ? 2.257 -1.779 10.503 1.00 90.75 92 TYR A N 1
ATOM 741 C CA . TYR A 1 92 ? 1.555 -0.756 9.725 1.00 90.75 92 TYR A CA 1
ATOM 742 C C . TYR A 1 92 ? 0.034 -0.870 9.830 1.00 90.75 92 TYR A C 1
ATOM 744 O O . TYR A 1 92 ? -0.660 0.113 9.581 1.00 90.75 92 TYR A O 1
ATOM 752 N N . ARG A 1 93 ? -0.496 -2.034 10.219 1.00 93.62 93 ARG A N 1
ATOM 753 C CA . ARG A 1 93 ? -1.938 -2.289 10.316 1.00 93.62 93 ARG A CA 1
ATOM 754 C C . ARG A 1 93 ? -2.664 -1.294 11.230 1.00 93.62 93 ARG A C 1
ATOM 756 O O . ARG A 1 93 ? -3.554 -0.604 10.727 1.00 93.62 93 ARG A O 1
ATOM 763 N N . PRO A 1 94 ? -2.293 -1.141 12.519 1.00 93.44 94 PRO A N 1
ATOM 764 C CA . PRO A 1 94 ? -2.966 -0.186 13.398 1.00 93.44 94 PRO A CA 1
ATOM 765 C C . PRO A 1 94 ? -2.789 1.264 12.928 1.00 93.44 94 PRO A C 1
ATOM 767 O O . PRO A 1 94 ? -3.705 2.070 13.067 1.00 93.44 94 PRO A O 1
ATOM 770 N N . LEU A 1 95 ? -1.651 1.597 12.308 1.00 94.94 95 LEU A N 1
ATOM 771 C CA . LEU A 1 95 ? -1.394 2.941 11.784 1.00 94.94 95 LEU A CA 1
ATOM 772 C C . LEU A 1 95 ? -2.297 3.284 10.595 1.00 94.94 95 LEU A C 1
ATOM 774 O O . LEU A 1 95 ? -2.806 4.399 10.516 1.00 94.94 95 LEU A O 1
ATOM 778 N N . ILE A 1 96 ? -2.512 2.334 9.680 1.00 95.31 96 ILE A N 1
ATOM 779 C CA . ILE A 1 96 ? -3.403 2.509 8.524 1.00 95.31 96 ILE A CA 1
ATOM 780 C C . ILE A 1 96 ? -4.850 2.671 8.995 1.00 95.31 96 ILE A C 1
ATOM 782 O O . ILE A 1 96 ? -5.536 3.581 8.530 1.00 95.31 96 ILE A O 1
ATOM 786 N N . LEU A 1 97 ? -5.302 1.829 9.931 1.00 95.12 97 LEU A N 1
ATOM 787 C CA . LEU A 1 97 ? -6.651 1.917 10.499 1.00 95.12 97 LEU A CA 1
ATOM 788 C C . LEU A 1 97 ? -6.877 3.261 11.196 1.00 95.12 97 LEU A C 1
ATOM 790 O O . LEU A 1 97 ? -7.866 3.934 10.914 1.00 95.12 97 LEU A O 1
ATOM 794 N N . LYS A 1 98 ? -5.927 3.691 12.036 1.00 94.19 98 LYS A N 1
ATOM 795 C CA . LYS A 1 98 ? -5.985 4.987 12.718 1.00 94.19 98 LYS A CA 1
ATOM 796 C C . LYS A 1 98 ? -6.008 6.152 11.732 1.00 94.19 98 LYS A C 1
ATOM 798 O O . LYS A 1 98 ? -6.852 7.034 11.854 1.00 94.19 98 LYS A O 1
ATOM 803 N N . ALA A 1 99 ? -5.125 6.142 10.732 1.00 95.69 99 ALA A N 1
ATOM 804 C CA . ALA A 1 99 ? -5.074 7.187 9.714 1.00 95.69 99 ALA A CA 1
ATOM 805 C C . ALA A 1 99 ? -6.394 7.293 8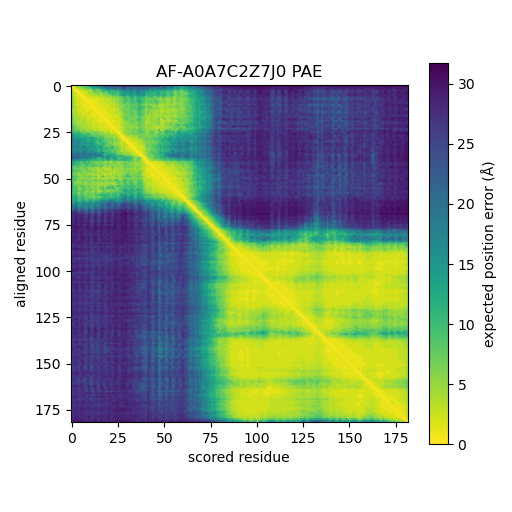.936 1.00 95.69 99 ALA A C 1
ATOM 807 O O . ALA A 1 99 ? -6.886 8.395 8.721 1.00 95.69 99 ALA A O 1
ATOM 808 N N . LEU A 1 100 ? -6.991 6.164 8.546 1.00 95.56 100 LEU A N 1
ATOM 809 C CA . LEU A 1 100 ? -8.278 6.165 7.853 1.00 95.56 100 LEU A CA 1
ATOM 810 C C . LEU A 1 100 ? -9.423 6.623 8.758 1.00 95.56 100 LEU A C 1
ATOM 812 O O . LEU A 1 100 ? -10.254 7.404 8.307 1.00 95.56 100 LEU A O 1
ATOM 816 N N . ALA A 1 101 ? -9.455 6.197 10.022 1.00 93.94 101 ALA A N 1
ATOM 817 C CA . ALA A 1 101 ? -10.468 6.639 10.979 1.00 93.94 101 ALA A CA 1
ATOM 818 C C . ALA A 1 101 ? -10.401 8.156 11.222 1.00 93.94 101 ALA A C 1
ATOM 820 O O . ALA A 1 101 ? -11.431 8.827 11.180 1.00 93.94 101 ALA A O 1
ATOM 821 N N . GLU A 1 102 ? -9.194 8.717 11.374 1.00 92.12 102 GLU A N 1
ATOM 822 C CA . GLU A 1 102 ? -8.970 10.169 11.470 1.00 92.12 102 GLU A CA 1
ATOM 823 C C . GLU A 1 102 ? -9.431 10.921 10.204 1.00 92.12 102 GLU A C 1
ATOM 825 O O . GLU A 1 102 ? -9.861 12.068 10.290 1.00 92.12 102 GLU A O 1
ATOM 830 N N . MET A 1 103 ? -9.376 10.279 9.032 1.00 92.38 103 MET A N 1
ATOM 831 C CA . MET A 1 103 ? -9.831 10.832 7.748 1.00 92.38 103 MET A CA 1
ATOM 832 C C . MET A 1 103 ? -11.333 10.615 7.477 1.00 92.38 103 MET A C 1
ATOM 834 O O . MET A 1 103 ? -11.807 10.903 6.379 1.00 92.38 103 MET A O 1
ATOM 838 N N . GLY A 1 104 ? -12.101 10.115 8.451 1.00 91.81 104 GLY A N 1
ATOM 839 C CA . GLY A 1 104 ? -13.537 9.860 8.289 1.00 91.81 104 GLY A CA 1
ATOM 840 C C . GLY A 1 104 ? -13.863 8.542 7.579 1.00 91.81 104 GLY A C 1
ATOM 841 O O . GLY A 1 104 ? -14.942 8.392 7.015 1.00 91.81 104 GLY A O 1
ATOM 842 N N . GLY A 1 105 ? -12.935 7.585 7.594 1.00 92.38 105 GLY A N 1
ATOM 843 C CA . GLY A 1 105 ? -13.112 6.219 7.094 1.00 92.38 105 GLY A CA 1
ATOM 844 C C . GLY A 1 105 ? -12.679 5.982 5.658 1.00 92.38 105 GLY A C 1
ATOM 845 O O . GLY A 1 105 ? -12.615 4.829 5.240 1.00 92.38 105 G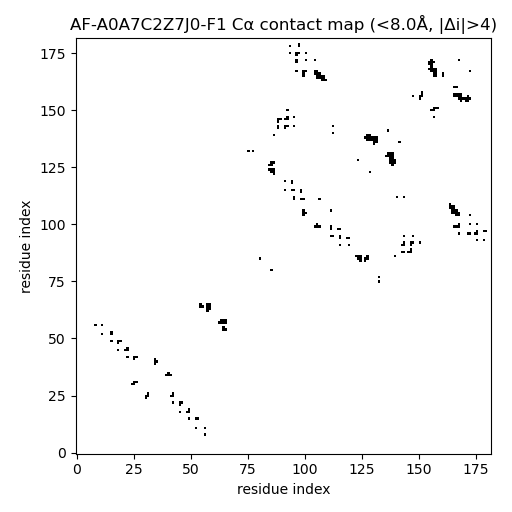LY A O 1
ATOM 846 N N . GLN A 1 106 ? -12.338 7.032 4.915 1.00 92.94 106 GLN A N 1
ATOM 847 C CA . GLN A 1 106 ? -11.831 6.926 3.551 1.00 92.94 106 GLN A CA 1
ATOM 848 C C . GLN A 1 106 ? -10.748 7.965 3.280 1.00 92.94 106 GLN A C 1
ATOM 850 O O . GLN A 1 106 ? -10.768 9.065 3.825 1.00 92.94 106 GLN A O 1
ATOM 855 N N . GLY A 1 107 ? -9.804 7.639 2.403 1.00 93.94 107 GLY A N 1
ATOM 856 C CA . GLY A 1 107 ? -8.732 8.559 2.052 1.00 93.94 107 GLY A CA 1
ATOM 857 C C . GLY A 1 107 ? -7.980 8.152 0.799 1.00 93.94 107 GLY A C 1
ATOM 858 O O . GLY A 1 107 ? -7.935 6.980 0.419 1.00 93.94 107 GLY A O 1
ATOM 859 N N . ARG A 1 108 ? -7.345 9.129 0.144 1.00 94.88 108 ARG A N 1
ATOM 860 C CA . ARG A 1 108 ? -6.435 8.837 -0.969 1.00 94.88 108 ARG A CA 1
ATOM 861 C C . ARG A 1 108 ? -5.213 8.102 -0.436 1.00 94.88 108 ARG A C 1
ATOM 863 O O . ARG A 1 108 ? -4.600 8.544 0.532 1.00 94.88 108 ARG A O 1
ATOM 870 N N . ALA A 1 109 ? -4.789 7.041 -1.118 1.00 92.25 109 ALA A N 1
ATOM 871 C CA . ALA A 1 109 ? -3.672 6.196 -0.694 1.00 92.25 109 ALA A CA 1
ATOM 872 C C . ALA A 1 109 ? -2.408 7.006 -0.356 1.00 92.25 109 ALA A C 1
ATOM 874 O O . ALA A 1 109 ? -1.753 6.753 0.649 1.00 92.25 109 ALA A O 1
ATOM 875 N N . LYS A 1 110 ? -2.095 8.037 -1.152 1.00 92.62 110 LYS A N 1
ATOM 876 C CA . LYS A 1 110 ? -0.944 8.923 -0.921 1.00 92.62 110 LYS A CA 1
ATOM 877 C C . LYS A 1 110 ? -1.058 9.732 0.379 1.00 92.62 110 LYS A C 1
ATOM 879 O O . LYS A 1 110 ? -0.056 9.943 1.055 1.00 92.62 110 LYS A O 1
ATOM 884 N N . GLU A 1 111 ? -2.257 10.193 0.718 1.00 93.62 111 GLU A N 1
ATOM 885 C CA . GLU A 1 111 ? -2.522 10.964 1.940 1.00 93.62 111 GLU A CA 1
ATOM 886 C C . GLU A 1 111 ? -2.484 10.055 3.169 1.00 93.62 111 GLU A C 1
ATOM 888 O O . GLU A 1 111 ? -1.814 10.381 4.148 1.00 93.62 111 GLU A O 1
ATOM 893 N N . VAL A 1 112 ? -3.095 8.870 3.067 1.00 95.31 112 VAL A N 1
ATOM 894 C CA . VAL A 1 112 ? -3.046 7.840 4.113 1.00 95.31 112 VAL A CA 1
ATOM 895 C C . VAL A 1 112 ? -1.600 7.429 4.382 1.00 95.31 112 VAL A C 1
ATOM 897 O O . VAL A 1 112 ? -1.152 7.466 5.524 1.00 95.31 112 VAL A O 1
ATOM 900 N N . LEU A 1 113 ? -0.825 7.118 3.338 1.00 94.00 113 LEU A N 1
ATOM 901 C CA . LEU A 1 113 ? 0.592 6.768 3.465 1.00 94.00 113 LEU A CA 1
ATOM 902 C C . LEU A 1 113 ? 1.412 7.900 4.088 1.00 94.00 113 LEU A C 1
ATOM 904 O O . LEU A 1 113 ? 2.267 7.630 4.925 1.00 94.00 113 LEU A O 1
ATOM 908 N N . ARG A 1 114 ? 1.140 9.165 3.741 1.00 94.25 114 ARG A N 1
ATOM 909 C CA . ARG A 1 114 ? 1.793 10.312 4.387 1.00 94.25 114 ARG A CA 1
ATOM 910 C C . ARG A 1 114 ? 1.493 10.345 5.885 1.00 94.25 114 ARG A C 1
ATOM 912 O O . ARG A 1 114 ? 2.410 10.536 6.674 1.00 94.25 114 ARG A O 1
ATOM 919 N N . ARG A 1 115 ? 0.241 10.130 6.293 1.00 93.94 115 ARG A N 1
ATOM 920 C CA . ARG A 1 115 ? -0.142 10.118 7.711 1.00 93.94 115 ARG A CA 1
ATOM 921 C C . ARG A 1 115 ? 0.495 8.948 8.465 1.00 93.94 115 ARG A C 1
ATOM 923 O O . ARG A 1 115 ? 1.056 9.153 9.538 1.00 93.94 115 ARG A O 1
ATOM 930 N N . VAL A 1 116 ? 0.484 7.759 7.862 1.00 93.69 116 VAL A N 1
ATOM 931 C CA . VAL A 1 116 ? 1.163 6.561 8.378 1.00 93.69 116 VAL A CA 1
ATOM 932 C C . VAL A 1 116 ? 2.662 6.808 8.530 1.00 93.69 116 VAL A C 1
ATOM 934 O O . VAL A 1 116 ? 3.233 6.424 9.544 1.00 93.69 116 VAL A O 1
ATOM 937 N N . PHE A 1 117 ? 3.296 7.487 7.571 1.00 93.06 117 PHE A N 1
ATOM 938 C CA . PHE A 1 117 ? 4.709 7.846 7.657 1.00 93.06 117 PHE A CA 1
ATOM 939 C C . PHE A 1 117 ? 5.004 8.728 8.868 1.00 93.06 117 PHE A C 1
ATOM 941 O O . PHE A 1 117 ? 5.934 8.430 9.608 1.00 93.06 117 PHE A O 1
ATOM 948 N N . GLU A 1 118 ? 4.209 9.775 9.103 1.00 92.00 118 GLU A N 1
ATOM 949 C CA . GLU A 1 118 ? 4.402 10.652 10.265 1.00 92.00 118 GLU A CA 1
ATOM 950 C C . GLU A 1 118 ? 4.244 9.893 11.591 1.00 92.00 118 GLU A C 1
ATOM 952 O O . GLU A 1 118 ? 5.023 10.112 12.515 1.00 92.00 118 GLU A O 1
ATOM 957 N N . MET A 1 119 ? 3.286 8.960 11.676 1.00 90.00 119 MET A N 1
ATOM 958 C CA . MET A 1 119 ? 3.101 8.114 12.862 1.00 90.00 119 MET A CA 1
ATOM 959 C C . MET A 1 119 ? 4.232 7.087 13.040 1.00 90.00 119 MET A C 1
ATOM 961 O O . MET A 1 119 ? 4.635 6.807 14.164 1.00 90.00 119 MET A O 1
ATOM 965 N N . ALA A 1 120 ? 4.748 6.527 11.942 1.00 89.38 120 ALA A N 1
ATOM 966 C CA . ALA A 1 120 ? 5.794 5.504 11.949 1.00 89.38 120 ALA A CA 1
ATOM 967 C C . ALA A 1 120 ? 7.212 6.082 12.067 1.00 89.38 120 ALA A C 1
ATOM 969 O O . ALA A 1 120 ? 8.131 5.362 12.447 1.00 89.38 120 ALA A O 1
ATOM 970 N N . LYS A 1 121 ? 7.404 7.371 11.758 1.00 88.81 121 LYS A N 1
ATOM 971 C CA . LYS A 1 121 ? 8.690 8.083 11.771 1.00 88.81 121 LYS A CA 1
ATOM 972 C C . LYS A 1 121 ? 9.592 7.788 12.978 1.00 88.81 121 LYS A C 1
ATOM 974 O O . LYS A 1 121 ? 10.769 7.543 12.732 1.00 88.81 121 LYS A O 1
ATOM 979 N N . PRO A 1 122 ? 9.114 7.773 14.239 1.00 87.25 122 PRO A N 1
ATOM 980 C CA . PRO A 1 122 ? 9.973 7.466 15.386 1.00 87.25 122 PRO A CA 1
ATOM 981 C C . PRO A 1 122 ? 10.460 6.008 15.439 1.00 87.25 122 PRO A C 1
ATOM 983 O O . PRO A 1 122 ? 11.417 5.719 16.148 1.00 87.25 122 PRO A O 1
ATOM 986 N N . SER A 1 123 ? 9.813 5.088 14.721 1.00 86.00 123 SER A N 1
ATOM 987 C CA . SER A 1 123 ? 10.136 3.655 14.718 1.00 86.00 123 SER A CA 1
ATOM 988 C C . SER A 1 123 ? 10.811 3.184 13.426 1.00 86.00 123 SER A C 1
ATOM 990 O O . SER A 1 123 ? 11.306 2.061 13.377 1.00 86.00 123 SER A O 1
ATOM 992 N N . LEU A 1 124 ? 10.813 4.005 12.370 1.00 86.19 124 LEU A N 1
ATOM 993 C CA . LEU A 1 124 ? 11.426 3.666 11.086 1.00 86.19 124 LEU A CA 1
ATOM 994 C C . LEU A 1 124 ? 12.953 3.639 11.207 1.00 86.19 124 LEU A C 1
ATOM 996 O O . LEU A 1 124 ? 13.560 4.590 11.695 1.00 86.19 124 LEU A O 1
ATOM 1000 N N . SER A 1 125 ? 13.573 2.571 10.704 1.00 84.06 125 SER A N 1
ATOM 1001 C CA . SER A 1 125 ? 15.028 2.500 10.559 1.00 84.06 125 SER A CA 1
ATOM 1002 C C . SER A 1 125 ? 15.489 3.144 9.246 1.00 84.06 125 SER A C 1
ATOM 1004 O O . SER A 1 125 ? 14.714 3.291 8.297 1.00 84.06 125 SER A O 1
ATOM 1006 N N . ASP A 1 126 ? 16.781 3.460 9.129 1.00 84.44 126 ASP A N 1
ATOM 1007 C CA . ASP A 1 126 ? 17.354 3.971 7.873 1.00 84.44 126 ASP A CA 1
ATOM 1008 C C . ASP A 1 126 ? 17.113 3.011 6.698 1.00 84.44 126 ASP A C 1
ATOM 1010 O O . ASP A 1 126 ? 16.851 3.437 5.572 1.00 84.44 126 ASP A O 1
ATOM 1014 N N . LYS A 1 127 ? 17.101 1.698 6.972 1.00 82.38 127 LYS A N 1
ATOM 1015 C CA . LYS A 1 127 ? 16.782 0.660 5.985 1.00 82.38 127 LYS A CA 1
ATOM 1016 C C . LYS A 1 127 ? 15.366 0.782 5.450 1.00 82.38 127 LYS A C 1
ATOM 1018 O O . LYS A 1 127 ? 15.146 0.555 4.265 1.00 82.38 127 LYS A O 1
ATOM 1023 N N . ASP A 1 128 ? 14.402 1.149 6.283 1.00 83.38 128 ASP A N 1
ATOM 1024 C CA . ASP A 1 128 ? 13.017 1.334 5.856 1.00 83.38 128 ASP A CA 1
ATOM 1025 C C . ASP A 1 128 ? 12.849 2.523 4.896 1.00 83.38 128 ASP A C 1
ATOM 1027 O O . ASP A 1 128 ? 11.974 2.505 4.019 1.00 83.38 128 ASP A O 1
ATOM 1031 N N . LEU A 1 129 ? 13.717 3.530 5.022 1.00 85.94 129 LEU A N 1
ATOM 1032 C CA . LEU A 1 129 ? 13.740 4.729 4.185 1.00 85.94 129 LEU A CA 1
ATOM 1033 C C . LEU A 1 129 ? 14.470 4.533 2.849 1.00 85.94 129 LEU A C 1
ATOM 1035 O O . LEU A 1 129 ? 14.277 5.350 1.943 1.00 85.94 129 LEU A O 1
ATOM 1039 N N . GLU A 1 130 ? 15.255 3.462 2.702 1.00 86.19 130 GLU A N 1
ATOM 1040 C CA . GLU A 1 130 ? 15.937 3.127 1.451 1.00 86.19 130 GLU A CA 1
ATOM 1041 C C . GLU A 1 130 ? 14.939 2.881 0.310 1.00 86.19 130 GLU A C 1
ATOM 1043 O O . GLU A 1 130 ? 13.843 2.332 0.485 1.00 86.19 130 GLU A O 1
ATOM 1048 N N . LEU A 1 131 ? 15.354 3.245 -0.903 1.00 84.62 131 LEU A N 1
ATOM 1049 C CA . LEU A 1 131 ? 14.628 2.893 -2.115 1.00 84.62 131 LEU A CA 1
ATOM 1050 C C . LEU A 1 131 ? 14.735 1.387 -2.375 1.00 84.62 131 LEU A C 1
ATOM 1052 O O . LEU A 1 131 ? 15.766 0.752 -2.141 1.00 84.62 131 LEU A O 1
ATOM 1056 N N . VAL A 1 132 ? 13.656 0.801 -2.889 1.00 80.31 132 VAL A N 1
ATOM 1057 C CA . VAL A 1 132 ? 13.734 -0.556 -3.443 1.00 80.31 132 VAL A CA 1
ATOM 1058 C C . VAL A 1 132 ? 14.624 -0.562 -4.696 1.00 80.31 132 VAL A C 1
ATOM 1060 O O . VAL A 1 132 ? 14.763 0.481 -5.332 1.00 80.31 132 VAL A O 1
ATOM 1063 N N . PRO A 1 133 ? 15.171 -1.719 -5.122 1.00 72.56 133 PRO A N 1
ATOM 1064 C CA . PRO A 1 133 ? 16.039 -1.792 -6.303 1.00 72.56 133 PRO A CA 1
ATOM 1065 C C . PRO A 1 133 ? 15.433 -1.221 -7.595 1.00 72.56 133 PRO A C 1
ATOM 1067 O O . PRO A 1 133 ? 16.174 -0.824 -8.482 1.00 72.56 133 PRO A O 1
ATOM 1070 N N . SER A 1 134 ? 14.100 -1.149 -7.706 1.00 72.25 134 SER A N 1
ATOM 1071 C CA . SER A 1 134 ? 13.425 -0.523 -8.852 1.00 72.25 134 SER A CA 1
ATOM 1072 C C . SER A 1 134 ? 13.435 1.014 -8.831 1.00 72.25 134 SER A C 1
ATOM 1074 O O . SER A 1 134 ? 12.954 1.627 -9.777 1.00 72.25 134 SER A O 1
ATOM 1076 N N . GLY A 1 135 ? 13.891 1.653 -7.747 1.00 77.62 135 GLY A N 1
ATOM 1077 C CA . GLY A 1 135 ? 13.979 3.112 -7.592 1.00 77.62 135 GLY A CA 1
ATOM 1078 C C . GLY A 1 135 ? 12.644 3.853 -7.433 1.00 77.62 135 GLY A C 1
ATOM 1079 O O . GLY A 1 135 ? 12.632 5.054 -7.199 1.00 77.62 135 GLY A O 1
ATOM 1080 N N . THR A 1 136 ? 11.510 3.159 -7.537 1.00 78.88 136 THR A N 1
ATOM 1081 C CA . THR A 1 136 ? 10.180 3.789 -7.654 1.00 78.88 136 THR A CA 1
ATOM 1082 C C . THR A 1 136 ? 9.547 4.173 -6.314 1.00 78.88 136 THR A C 1
ATOM 1084 O O . THR A 1 136 ? 8.649 5.004 -6.273 1.00 78.88 136 THR A O 1
ATOM 1087 N N . SER A 1 137 ? 9.951 3.530 -5.218 1.00 82.31 137 SER A N 1
ATOM 1088 C CA . SER A 1 137 ? 9.305 3.679 -3.907 1.00 82.31 137 SER A CA 1
ATOM 1089 C C . SER A 1 137 ? 10.258 3.322 -2.772 1.00 82.31 137 SER A C 1
ATOM 1091 O O . SER A 1 137 ? 11.192 2.536 -2.961 1.00 82.31 137 SER A O 1
ATOM 1093 N N . LYS A 1 138 ? 9.975 3.805 -1.565 1.00 88.94 138 LYS A N 1
ATOM 1094 C CA . LYS A 1 138 ? 10.718 3.398 -0.362 1.00 88.94 138 LYS A CA 1
ATOM 1095 C C . LYS A 1 138 ? 10.287 2.008 0.113 1.00 88.94 138 LYS A C 1
ATOM 1097 O O . LYS A 1 138 ? 9.183 1.545 -0.194 1.00 88.94 138 LYS A O 1
ATOM 1102 N N . ARG A 1 139 ? 11.148 1.316 0.864 1.00 86.56 139 ARG A N 1
ATOM 1103 C CA . ARG A 1 139 ? 10.846 -0.027 1.392 1.00 86.56 139 ARG A CA 1
ATOM 1104 C C . ARG A 1 139 ? 9.631 -0.026 2.319 1.00 86.56 139 ARG A C 1
ATOM 1106 O O . ARG A 1 139 ? 8.770 -0.892 2.153 1.00 86.56 139 ARG A O 1
ATOM 1113 N N . TRP A 1 140 ? 9.530 0.943 3.231 1.00 92.00 140 TRP A N 1
ATOM 1114 C CA . TRP A 1 140 ? 8.385 1.061 4.146 1.00 92.00 140 TRP A CA 1
ATOM 1115 C C . TRP A 1 140 ? 7.061 1.219 3.389 1.00 92.00 140 TRP A C 1
ATOM 1117 O O . TRP A 1 140 ? 6.073 0.568 3.710 1.00 92.00 140 TRP A O 1
ATOM 1127 N N . GLU A 1 141 ? 7.063 2.007 2.312 1.00 90.69 141 GLU A N 1
ATOM 1128 C CA . GLU A 1 141 ? 5.874 2.279 1.508 1.00 90.69 141 GLU A CA 1
ATOM 1129 C C . GLU A 1 141 ? 5.386 1.002 0.814 1.00 90.69 141 GLU A C 1
ATOM 1131 O O . GLU A 1 141 ? 4.193 0.694 0.807 1.00 90.69 141 GLU A O 1
ATOM 1136 N N . LYS A 1 142 ? 6.309 0.185 0.288 1.00 89.38 142 LYS A N 1
ATOM 1137 C CA . LYS A 1 142 ? 5.963 -1.143 -0.240 1.00 89.38 142 LYS A CA 1
ATOM 1138 C C . LYS A 1 142 ? 5.408 -2.064 0.842 1.00 89.38 142 LYS A C 1
ATOM 1140 O O . LYS A 1 142 ? 4.476 -2.810 0.550 1.00 89.38 142 LYS A O 1
ATOM 1145 N N . ARG A 1 143 ? 5.943 -2.025 2.066 1.00 89.31 143 ARG A N 1
ATOM 1146 C CA . ARG A 1 143 ? 5.435 -2.833 3.188 1.00 89.31 143 ARG A CA 1
ATOM 1147 C C . ARG A 1 143 ? 4.026 -2.414 3.597 1.00 89.31 143 ARG A C 1
ATOM 1149 O O . ARG A 1 143 ? 3.171 -3.285 3.687 1.00 89.31 143 ARG A O 1
ATOM 1156 N N . ALA A 1 144 ? 3.767 -1.117 3.737 1.00 92.00 144 ALA A N 1
ATOM 1157 C CA . ALA A 1 144 ? 2.440 -0.587 4.044 1.00 92.00 144 ALA A CA 1
ATOM 1158 C C . ALA A 1 144 ? 1.410 -0.937 2.953 1.00 92.00 144 ALA A C 1
ATOM 1160 O O . ALA A 1 144 ? 0.294 -1.343 3.258 1.00 92.00 144 ALA A O 1
ATOM 1161 N N . ASN A 1 145 ? 1.794 -0.870 1.672 1.00 92.25 145 ASN A N 1
ATOM 1162 C CA . ASN A 1 145 ? 0.929 -1.306 0.569 1.00 92.25 145 ASN A CA 1
ATOM 1163 C C . ASN A 1 145 ? 0.620 -2.814 0.614 1.00 92.25 145 ASN A C 1
ATOM 1165 O O . ASN A 1 145 ? -0.505 -3.223 0.327 1.00 92.25 145 ASN A O 1
ATOM 1169 N N . TRP A 1 146 ? 1.604 -3.644 0.973 1.00 93.06 146 TRP A N 1
ATOM 1170 C CA . TRP A 1 146 ? 1.385 -5.077 1.188 1.00 93.06 146 TRP A CA 1
ATOM 1171 C C . TRP A 1 146 ? 0.467 -5.349 2.375 1.00 93.06 146 TRP A C 1
ATOM 1173 O O . TRP A 1 146 ? -0.386 -6.227 2.277 1.00 93.06 146 TRP A O 1
ATOM 1183 N N . GLU A 1 147 ? 0.617 -4.595 3.462 1.00 93.81 147 GLU A N 1
ATOM 1184 C CA . GLU A 1 147 ? -0.266 -4.705 4.620 1.00 93.81 147 GLU A CA 1
ATOM 1185 C C . GLU A 1 147 ? -1.700 -4.332 4.242 1.00 93.81 147 GLU A C 1
ATOM 1187 O O . GLU A 1 147 ? -2.620 -5.104 4.485 1.00 93.81 147 GLU A O 1
ATOM 1192 N N . ARG A 1 148 ? -1.889 -3.232 3.504 1.00 93.50 148 ARG A N 1
ATOM 1193 C CA . ARG A 1 148 ? -3.195 -2.870 2.943 1.00 93.50 148 ARG A CA 1
ATOM 1194 C C . ARG A 1 148 ? -3.795 -3.994 2.102 1.00 93.50 148 ARG A C 1
ATOM 1196 O O . ARG A 1 148 ? -4.989 -4.255 2.205 1.00 93.50 148 ARG A O 1
ATOM 1203 N N . TYR A 1 149 ? -3.002 -4.650 1.253 1.00 93.44 149 TYR A N 1
ATOM 1204 C CA . TYR A 1 149 ? -3.491 -5.787 0.470 1.00 93.44 149 TYR A CA 1
ATOM 1205 C C . TYR A 1 149 ? -4.011 -6.910 1.379 1.00 93.44 149 TYR A C 1
ATOM 1207 O O . TYR A 1 149 ? -5.112 -7.399 1.144 1.00 93.44 149 TYR A O 1
ATOM 1215 N N . GLN A 1 150 ? -3.271 -7.271 2.433 1.00 91.75 150 GLN A N 1
ATOM 1216 C CA . GLN A 1 150 ? -3.717 -8.274 3.410 1.00 91.75 150 GLN A CA 1
ATOM 1217 C C . GLN A 1 150 ? -4.995 -7.832 4.129 1.00 91.75 150 GLN A C 1
ATOM 1219 O O . GLN A 1 150 ? -5.951 -8.594 4.189 1.00 91.75 150 GLN A O 1
ATOM 1224 N N . MET A 1 151 ? -5.074 -6.574 4.566 1.00 91.94 151 MET A N 1
ATOM 1225 C CA . MET A 1 151 ? -6.268 -6.014 5.207 1.00 91.94 151 MET A CA 1
ATOM 1226 C C . MET A 1 151 ? -7.515 -6.072 4.309 1.00 91.94 151 MET A C 1
ATOM 122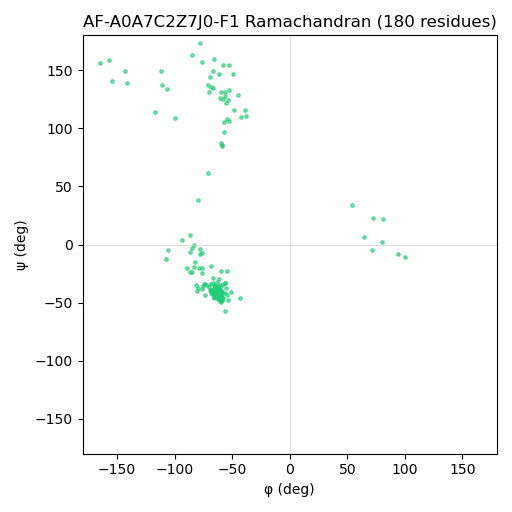8 O O . MET A 1 151 ? -8.615 -6.285 4.811 1.00 91.94 151 MET A O 1
ATOM 1232 N N . VAL A 1 152 ? -7.369 -5.910 2.988 1.00 93.06 152 VAL A N 1
ATOM 1233 C CA . VAL A 1 152 ? -8.479 -6.109 2.038 1.00 93.06 152 VAL A CA 1
ATOM 1234 C C . VAL A 1 152 ? -8.899 -7.583 1.986 1.00 93.06 152 VAL A C 1
ATOM 1236 O O . VAL A 1 152 ? -10.091 -7.870 2.007 1.00 93.06 152 VAL A O 1
ATOM 1239 N N . GLN A 1 153 ? -7.947 -8.524 1.960 1.00 92.31 153 GLN A N 1
ATOM 1240 C CA . GLN A 1 153 ? -8.252 -9.966 1.977 1.00 92.31 153 GLN A CA 1
ATOM 1241 C C . GLN A 1 153 ? -8.912 -10.410 3.295 1.00 92.31 153 GLN A C 1
ATOM 1243 O O . GLN A 1 153 ? -9.793 -11.261 3.292 1.00 92.31 153 GLN A O 1
ATOM 1248 N N . GLU A 1 154 ? -8.516 -9.810 4.418 1.00 90.69 154 GLU A N 1
ATOM 1249 C CA . GLU A 1 154 ? -9.083 -10.059 5.751 1.00 90.69 154 GLU A CA 1
ATOM 1250 C C . GLU A 1 154 ? -10.440 -9.360 5.981 1.00 90.69 154 GLU A C 1
ATOM 1252 O O . GLU A 1 154 ? -11.060 -9.528 7.043 1.00 90.69 154 GLU A O 1
ATOM 1257 N N . GLY A 1 155 ? -10.897 -8.567 5.005 1.00 93.69 155 GLY A N 1
ATOM 1258 C CA . GLY A 1 155 ? -12.156 -7.831 5.051 1.00 93.69 155 GLY A CA 1
ATOM 1259 C C . GLY A 1 155 ? -12.150 -6.643 6.010 1.00 93.69 155 GLY A C 1
ATOM 1260 O O . GLY A 1 155 ? -13.212 -6.257 6.470 1.00 93.69 155 GLY A O 1
ATOM 1261 N N . LEU A 1 156 ? -10.983 -6.087 6.352 1.00 93.56 156 LEU A N 1
ATOM 1262 C CA . LEU A 1 156 ? -10.860 -4.849 7.138 1.00 93.56 156 LEU A CA 1
ATOM 1263 C C . LEU A 1 156 ? -11.029 -3.610 6.254 1.00 93.56 156 LEU A C 1
ATOM 1265 O O . LEU A 1 156 ? -11.612 -2.613 6.677 1.00 93.56 156 LEU A O 1
ATOM 1269 N N . LEU A 1 157 ? -10.557 -3.683 5.013 1.00 95.00 157 LEU A N 1
ATOM 1270 C CA . LEU A 1 157 ? -10.721 -2.633 4.013 1.00 95.00 157 LEU A CA 1
ATOM 1271 C C . LEU A 1 157 ? -11.638 -3.102 2.894 1.00 95.00 157 LEU A C 1
ATOM 1273 O O . LEU A 1 157 ? -11.649 -4.280 2.537 1.00 95.00 157 LEU A O 1
ATOM 1277 N N . ARG A 1 158 ? -12.365 -2.157 2.308 1.00 91.56 158 ARG A N 1
ATOM 1278 C CA . ARG A 1 158 ? -13.221 -2.417 1.156 1.00 91.56 158 ARG A CA 1
ATOM 1279 C C . ARG A 1 158 ? -12.391 -2.754 -0.085 1.00 91.56 158 ARG A C 1
ATOM 1281 O O . ARG A 1 158 ? -11.365 -2.130 -0.373 1.00 91.56 158 ARG A O 1
ATOM 1288 N N . SER A 1 159 ? -12.829 -3.784 -0.806 1.00 89.44 159 SER A N 1
ATOM 1289 C CA . SER A 1 159 ? -12.219 -4.229 -2.067 1.00 89.44 159 SER A CA 1
ATOM 1290 C C . SER A 1 159 ? -12.818 -3.525 -3.287 1.00 89.44 159 SER A C 1
ATOM 1292 O O . SER A 1 159 ? -12.172 -3.466 -4.330 1.00 89.44 159 SER A O 1
ATOM 1294 N N . ASP A 1 160 ? -14.016 -2.964 -3.133 1.00 89.56 160 ASP A N 1
ATOM 1295 C CA . ASP A 1 160 ? -14.820 -2.295 -4.154 1.00 89.56 160 ASP A CA 1
ATOM 1296 C C . ASP A 1 160 ? -14.613 -0.771 -4.205 1.00 89.56 160 ASP A C 1
ATOM 1298 O O . ASP A 1 160 ? -15.261 -0.078 -4.989 1.00 89.56 160 ASP A O 1
ATOM 1302 N N . SER A 1 161 ? -13.690 -0.234 -3.403 1.00 86.00 161 SER A N 1
ATOM 1303 C CA . SER A 1 161 ? -13.352 1.189 -3.429 1.00 86.00 161 SER A CA 1
ATOM 1304 C C . SER A 1 161 ? -12.679 1.604 -4.749 1.00 86.00 161 SER A C 1
ATOM 1306 O O . SER A 1 161 ? -11.927 0.821 -5.343 1.00 86.00 161 SER A O 1
ATOM 1308 N N . PRO A 1 162 ? -12.866 2.861 -5.199 1.00 89.56 162 PRO A N 1
ATOM 1309 C CA . PRO A 1 162 ? -12.231 3.375 -6.408 1.00 89.56 162 PRO A CA 1
ATOM 1310 C C . PRO A 1 162 ? -10.702 3.291 -6.371 1.00 89.56 162 PRO A C 1
ATOM 1312 O O . PRO A 1 162 ? -10.065 3.338 -5.315 1.00 89.56 162 PRO A O 1
ATOM 1315 N N . GLN A 1 163 ? -10.084 3.233 -7.552 1.00 83.00 163 GLN A N 1
ATOM 1316 C CA . GLN A 1 163 ? -8.632 3.143 -7.665 1.00 83.00 163 GLN A CA 1
ATOM 1317 C C . GLN A 1 163 ? -7.934 4.309 -6.946 1.00 83.00 163 GLN A C 1
ATOM 1319 O O . GLN A 1 163 ? -8.218 5.481 -7.181 1.00 83.00 163 GLN A O 1
ATOM 1324 N N . GLY A 1 164 ? -6.977 3.974 -6.077 1.00 86.81 164 GLY A N 1
ATOM 1325 C CA . GLY A 1 164 ? -6.208 4.960 -5.315 1.00 86.81 164 GLY A CA 1
ATOM 1326 C C . GLY A 1 164 ? -6.925 5.519 -4.083 1.00 86.81 164 GLY A C 1
ATOM 1327 O O . GLY A 1 164 ? -6.333 6.344 -3.386 1.00 86.81 164 GLY A O 1
ATOM 1328 N N . ILE A 1 165 ? -8.140 5.056 -3.783 1.00 93.44 165 ILE A N 1
ATOM 1329 C CA . ILE A 1 165 ? -8.867 5.353 -2.546 1.00 93.44 165 ILE A CA 1
ATOM 1330 C C . ILE A 1 165 ? -8.853 4.108 -1.664 1.00 93.44 165 ILE A C 1
ATOM 1332 O O . ILE A 1 165 ? -9.045 2.986 -2.134 1.00 93.44 165 ILE A O 1
ATOM 1336 N N . TRP A 1 166 ? -8.558 4.300 -0.385 1.00 96.44 166 TRP A N 1
ATOM 1337 C CA . TRP A 1 166 ? -8.659 3.267 0.638 1.00 96.44 166 TRP A CA 1
ATOM 1338 C C . TRP A 1 166 ? -9.806 3.621 1.566 1.00 96.44 166 TRP A C 1
ATOM 1340 O O . TRP A 1 166 ? -9.942 4.779 1.953 1.00 96.44 166 TRP A O 1
ATOM 1350 N N . GLU A 1 167 ? -10.606 2.627 1.924 1.00 96.44 167 GLU A N 1
ATOM 1351 C CA . GLU A 1 167 ? -11.817 2.812 2.711 1.00 96.44 167 GLU A CA 1
ATOM 1352 C C . GLU A 1 167 ? -11.967 1.670 3.714 1.00 96.44 167 GLU A C 1
ATOM 1354 O O . GLU A 1 167 ? -11.693 0.505 3.398 1.00 96.44 167 GLU A O 1
ATOM 1359 N N . LEU A 1 168 ? -12.381 2.018 4.929 1.00 95.31 168 LEU A N 1
ATOM 1360 C CA . LEU A 1 168 ? -12.694 1.066 5.984 1.00 95.31 168 LEU A CA 1
ATOM 1361 C C . LEU A 1 168 ? -13.992 0.327 5.660 1.00 95.31 168 LEU A C 1
ATOM 1363 O O . LEU A 1 168 ? -14.989 0.915 5.251 1.00 95.31 168 LEU A O 1
ATOM 1367 N N . SER A 1 169 ? -13.979 -0.980 5.891 1.00 95.69 169 SER A N 1
ATOM 1368 C CA . SER A 1 169 ? -15.211 -1.758 6.037 1.00 95.69 169 SER A CA 1
ATOM 1369 C C . SER A 1 169 ? -15.809 -1.553 7.435 1.00 95.69 169 SER A C 1
ATOM 1371 O O . SER A 1 169 ? -15.160 -0.982 8.313 1.00 95.69 169 S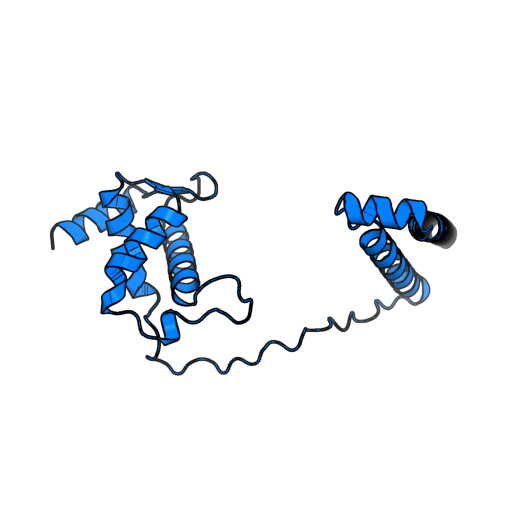ER A O 1
ATOM 1373 N N . GLU A 1 170 ? -17.003 -2.091 7.683 1.00 93.44 170 GLU A N 1
ATOM 1374 C CA . GLU A 1 170 ? -17.598 -2.142 9.029 1.00 93.44 170 GLU A CA 1
ATOM 1375 C C . GLU A 1 170 ? -16.654 -2.796 10.049 1.00 93.44 170 GLU A C 1
ATOM 1377 O O . GLU A 1 170 ? -16.342 -2.205 11.081 1.00 93.44 170 GLU A O 1
ATOM 1382 N N . LYS A 1 171 ? -16.085 -3.956 9.701 1.00 94.31 171 LYS A N 1
ATOM 1383 C CA . LYS A 1 171 ? -15.096 -4.659 10.530 1.00 94.31 171 LYS A CA 1
ATOM 1384 C C . LYS A 1 171 ? -13.836 -3.817 10.770 1.00 94.31 171 LYS A C 1
ATOM 1386 O O . LYS A 1 171 ? -13.261 -3.831 11.854 1.00 94.31 171 LYS A O 1
ATOM 1391 N N . GLY A 1 172 ? -13.397 -3.067 9.758 1.00 93.75 172 GLY A N 1
ATOM 1392 C CA . GLY A 1 172 ? -12.268 -2.141 9.877 1.00 93.75 172 GLY A CA 1
ATOM 1393 C C . GLY A 1 172 ? -12.551 -0.981 10.830 1.00 93.75 172 GLY A C 1
ATOM 1394 O O . GLY A 1 172 ? -11.662 -0.572 11.573 1.00 93.75 172 GLY A O 1
ATOM 1395 N N . TRP A 1 173 ? -13.784 -0.474 10.837 1.00 94.56 173 TRP A N 1
ATOM 1396 C CA . TRP A 1 173 ? -14.231 0.560 11.767 1.00 94.56 173 TRP A CA 1
ATOM 1397 C C . TRP A 1 173 ? -14.286 0.073 13.212 1.00 94.56 173 TRP A C 1
ATOM 1399 O O . TRP A 1 173 ? -13.872 0.809 14.106 1.00 94.56 173 TRP A O 1
ATOM 1409 N N . GLU A 1 174 ? -14.775 -1.142 13.450 1.00 93.75 174 GLU A N 1
ATOM 1410 C CA . GLU A 1 174 ? -14.777 -1.754 14.785 1.00 93.75 174 GLU A CA 1
ATOM 1411 C C . GLU A 1 174 ? -13.356 -1.875 15.341 1.00 93.75 174 GLU A C 1
ATOM 1413 O O . GLU A 1 174 ? -13.082 -1.433 16.459 1.00 93.75 174 GLU A O 1
ATOM 1418 N N . GLU A 1 175 ? -12.428 -2.387 14.531 1.00 93.81 175 GLU A N 1
ATOM 1419 C CA . GLU A 1 175 ? -11.029 -2.521 14.937 1.00 93.81 175 GLU A CA 1
ATOM 1420 C C . GLU A 1 175 ? -10.366 -1.151 15.146 1.00 93.81 175 GLU A C 1
ATOM 1422 O O . GLU A 1 175 ? -9.638 -0.947 16.116 1.00 93.81 175 GLU A O 1
ATOM 1427 N N . ALA A 1 176 ? -10.651 -0.171 14.284 1.00 93.50 176 ALA A N 1
ATOM 1428 C CA . ALA A 1 176 ? -10.130 1.182 14.446 1.00 93.50 176 ALA A CA 1
ATOM 1429 C C . ALA A 1 176 ? -10.638 1.857 15.732 1.00 93.50 176 ALA A C 1
ATOM 1431 O O . ALA A 1 176 ? -9.858 2.520 16.413 1.00 93.50 176 ALA A O 1
ATOM 1432 N N . LYS A 1 177 ? -11.915 1.669 16.097 1.00 92.12 177 LYS A N 1
ATOM 1433 C CA . LYS A 1 177 ? -12.468 2.169 17.368 1.00 92.12 177 LYS A CA 1
ATOM 1434 C C . LYS A 1 177 ? -11.767 1.537 18.562 1.00 92.12 177 LYS A C 1
ATOM 1436 O O . LYS A 1 177 ? -11.302 2.259 19.436 1.00 92.12 177 LYS A O 1
ATOM 1441 N N . ARG A 1 178 ? -11.589 0.213 18.541 1.00 92.25 178 ARG A N 1
ATOM 1442 C CA . ARG A 1 178 ? -10.871 -0.519 19.592 1.00 92.25 178 ARG A CA 1
ATOM 1443 C C . ARG A 1 178 ? -9.457 0.021 19.823 1.00 92.25 178 ARG A C 1
ATOM 1445 O O . ARG A 1 178 ? -9.006 0.076 20.960 1.00 92.25 178 ARG A O 1
ATOM 1452 N N . LEU A 1 179 ? -8.772 0.424 18.752 1.00 89.94 179 LEU A N 1
ATOM 1453 C CA . LEU A 1 179 ? -7.430 1.012 18.808 1.00 89.94 179 LEU A CA 1
ATOM 1454 C C . LEU A 1 179 ? -7.405 2.474 19.279 1.00 89.94 179 LEU A C 1
ATOM 1456 O O . LEU A 1 179 ? -6.363 2.936 19.732 1.00 89.94 179 LEU A O 1
ATOM 1460 N N . LEU A 1 180 ? -8.499 3.222 19.117 1.00 85.25 180 LEU A N 1
ATOM 1461 C CA . LEU A 1 180 ? -8.618 4.612 19.577 1.00 85.25 180 LEU A CA 1
ATOM 1462 C C . LEU A 1 180 ? -9.073 4.715 21.037 1.00 85.25 180 LEU A C 1
ATOM 1464 O O . LEU A 1 180 ? -8.831 5.735 21.675 1.00 85.25 180 LEU A O 1
ATOM 1468 N N . GLU A 1 181 ? -9.743 3.682 21.542 1.00 83.31 181 GLU A N 1
ATOM 1469 C CA . GLU A 1 181 ? -10.214 3.578 22.927 1.00 83.31 181 GLU A CA 1
ATOM 1470 C C . GLU A 1 181 ? -9.153 3.007 23.893 1.00 83.31 181 GLU A C 1
ATOM 1472 O O . GLU A 1 181 ? -9.384 2.987 25.102 1.00 83.31 181 GLU A O 1
ATOM 1477 N N . GLN A 1 182 ? -8.004 2.553 23.373 1.00 60.41 182 GLN A N 1
ATOM 1478 C CA . GLN A 1 182 ? -6.827 2.102 24.133 1.00 60.41 182 GLN A CA 1
ATOM 1479 C C . GLN A 1 182 ? -5.808 3.224 24.335 1.00 60.41 182 GLN A C 1
ATOM 1481 O O . GLN A 1 182 ? -5.240 3.277 25.449 1.00 60.41 182 GLN A O 1
#

Foldseek 3Di:
DVVVLVVVVVVLVVVLVVLVVVLVVCPPPVNVVVCVVVVPCVNVVSVVVNVVSVQVVCCSPVVDRPPPPPVPVPPPPPPPPPPPQFDALVVLLLLLLQLCVVVVFKDFLVSSVVSSCVVCVVVGHPQQQDADPVNPDGNVSVSNVVSLVVCCVVQQWPPPDDPRMIGGDPNSNVVNVVSVVD

Nearest PDB structures (foldseek):
  3euh-assembly1_E  TM=6.092E-01  e=9.580E-02  Escherichia coli
  6aht-assembly1_A  TM=5.456E-01  e=1.804E-01  Bacillus cereus
  4b8x-assembly1_B  TM=7.171E-01  e=8.059E-01  Streptomyces coelicolor
  5gm6-assembly1_B  TM=6.379E-01  e=2.406E+00  Saccharomyces cerevisiae S288C

Radius of gyration: 25.87 Å; Cα contacts (8 Å, |Δi|>4): 160; chains: 1; bounding box: 38×46×71 Å

Solvent-accessible surface area (backbone atoms only — not comparable to full-atom values): 10310 Å² total; per-residue (Å²): 122,62,69,66,52,52,53,50,51,52,50,51,54,54,51,48,53,55,43,52,52,51,47,56,56,45,67,33,69,77,46,36,54,51,33,60,74,67,71,49,66,58,62,63,51,42,56,48,49,52,54,51,51,54,51,48,51,46,22,70,75,68,74,44,67,72,77,76,72,65,79,64,66,72,71,76,79,66,71,78,76,64,92,81,62,48,79,61,48,74,67,40,50,64,40,50,36,45,38,27,53,76,54,75,34,39,39,47,47,71,58,39,50,51,49,30,46,67,72,42,53,91,74,59,39,74,62,25,66,35,63,40,97,84,67,81,48,35,42,45,58,54,37,44,52,52,35,50,52,49,34,33,76,74,50,29,25,50,81,85,51,59,92,65,44,44,36,54,25,74,62,24,48,54,53,29,48,60,65,72,76,106

pLDDT: mean 78.45, std 15.35, range [32.69, 96.44]

Secondary structure (DSSP, 8-state):
-HHHHHHHHHHHHHHHHHHHHHHHHHTSHHHHHHHHHTT--HHHHHHHHHHHHHHHHHHHHHS----------------PPPTTSS--GGGHHHHHHHHHHHTTSEEEHHHHHHHHHHHHTTT--HHHHSBPTTSSSBHHHHHHHHHHHHHHHTTSB-SSSPTTEEEB-HHHHHHHHHHH--